Protein AF-A0A0G0IQF6-F1 (afdb_monomer_lite)

Secondary structure (DSSP, 8-state):
-------------------------TTT------S--TTSTTHHHHHHHHHHHHHH--SHHHHHHHHHHHHHHHHHHHHHHHHSSS--HHHHHHHHHHHHHHHHHHHHHHHH-HHHHHTHHHHHHHHHHHHHHHHHHHHHHHHHHHHHHHHHHHHHHHHHHTT-HHHHHHHHHHHHHHHHHHHHHHHHHHHHHHHHHHHHHHHHHHHHHHHHHHHHHHHHHHHHHHHHHHHHHHHHHHHHHHHHHHHHHHHHHHHHHHHHHHHHHHHHHHHHHHHHHHHHHHHHHHTSS--

Sequence (291 aa):
MGRRKSQFGFAPIVAVVLIGTLVLGSVGTVAAADSAKPGDILYPIDTGVENLRINLATNLESQVELRTQFATERIAEVQQMLQEKGVDPQRLNVALANLNNHKKAVAQAVTREAELKVRANELDDLFDLQEEELEAAFKAAKEKLKVQRAELKVQLTQATADGDTAKAASLRNQIVELEAQLDALEAQEEQAEQSLEAEEEKLEAQLKKEEKALEEQEEARNELEEAKERQEELREEQQEKEREAKEEQDEKLKEEAEQEAEQLEKETEKAEEETHRAEERLREAGNEDED

Foldseek 3Di:
DDDDDPPPDDDDDDDDDDDDDDPPDDPDDDPPADPDAQPDPCVVVVVVVLVVQLVPDPDLVSNLVSLLVLLLSLLSSLLVQLVDDFRDLVRNVVSLVSNLVSLLSSLVSCLVDPVSVSCPVVSVVSVVVSLVSNVVSLVVSLVVLVVVLVVLVVVLVVCVVVVVPVSNVVSVVVNVVSVVRNVSSVVSNVVSVVSNVVSVVVSVVVSVVSVVVVVVVVVVVVVVVVVVVVVVVVVVVVVVVVVVVVVVVVVVVVVVVVVVVVVVVVVVVVVVVVVVVVVVVVVVVVVVPPD

Radius of gyration: 46.62 Å; chains: 1; bounding box: 95×30×168 Å

Structure (mmCIF, N/CA/C/O backbone):
data_AF-A0A0G0IQF6-F1
#
_entry.id   AF-A0A0G0IQF6-F1
#
loop_
_atom_site.group_PDB
_atom_site.id
_atom_site.type_symbol
_atom_site.label_atom_id
_atom_site.label_alt_id
_atom_site.label_comp_id
_atom_site.label_asym_id
_atom_site.label_entity_id
_atom_site.label_seq_id
_atom_site.pdbx_PDB_ins_code
_atom_site.Cartn_x
_atom_site.Cartn_y
_atom_site.Cartn_z
_atom_site.occupancy
_atom_site.B_iso_or_equiv
_atom_site.auth_seq_id
_atom_site.auth_comp_id
_atom_site.auth_asym_id
_atom_site.auth_atom_id
_atom_site.pdbx_PDB_model_num
ATOM 1 N N . MET A 1 1 ? 9.002 0.603 23.040 1.00 33.75 1 MET A N 1
ATOM 2 C CA . MET A 1 1 ? 9.765 -0.341 22.197 1.00 33.75 1 MET A CA 1
ATOM 3 C C . MET A 1 1 ? 10.278 0.428 20.996 1.00 33.75 1 MET A C 1
ATOM 5 O O . MET A 1 1 ? 9.577 1.315 20.532 1.00 33.75 1 MET A O 1
ATOM 9 N N . GLY A 1 2 ? 11.536 0.217 20.611 1.00 35.91 2 GLY A N 1
ATOM 10 C CA . GLY A 1 2 ? 12.206 1.040 19.603 1.00 35.91 2 GLY A CA 1
ATOM 11 C C . GLY A 1 2 ? 11.714 0.728 18.192 1.00 35.91 2 GLY A C 1
ATOM 12 O O . GLY A 1 2 ? 11.827 -0.417 17.765 1.00 35.91 2 GLY A O 1
ATOM 13 N N . ARG A 1 3 ? 11.211 1.753 17.490 1.00 38.59 3 ARG A N 1
ATOM 14 C CA . ARG A 1 3 ? 10.950 1.723 16.044 1.00 38.59 3 ARG A CA 1
ATOM 15 C C . ARG A 1 3 ? 12.259 1.425 15.315 1.00 38.59 3 ARG A C 1
ATOM 17 O O . ARG A 1 3 ? 13.215 2.197 15.430 1.00 38.59 3 ARG A O 1
ATOM 24 N N . ARG A 1 4 ? 12.320 0.307 14.591 1.00 38.00 4 ARG A N 1
ATOM 25 C CA . ARG A 1 4 ? 13.349 0.104 13.569 1.00 38.00 4 ARG A CA 1
ATOM 26 C C . ARG A 1 4 ? 12.903 0.912 12.360 1.00 38.00 4 ARG A C 1
ATOM 28 O O . ARG A 1 4 ? 11.933 0.547 11.725 1.00 38.00 4 ARG A O 1
ATOM 35 N N . LYS A 1 5 ? 13.595 2.013 12.080 1.00 38.72 5 LYS A N 1
ATOM 36 C CA . LYS A 1 5 ? 13.513 2.659 10.770 1.00 38.72 5 LYS A CA 1
ATOM 37 C C . LYS A 1 5 ? 14.208 1.726 9.777 1.00 38.72 5 LYS A C 1
ATOM 39 O O . LYS A 1 5 ? 15.427 1.559 9.887 1.00 38.72 5 LYS A O 1
ATOM 44 N N . SER A 1 6 ? 13.468 1.082 8.883 1.00 37.50 6 SER A N 1
ATOM 45 C CA . SER A 1 6 ? 14.025 0.424 7.699 1.00 37.50 6 SER A CA 1
ATOM 46 C C . SER A 1 6 ? 14.534 1.526 6.772 1.00 37.50 6 SER A C 1
ATOM 48 O O . SER A 1 6 ? 13.805 2.141 6.011 1.00 37.50 6 SER A O 1
ATOM 50 N N . GLN A 1 7 ? 15.817 1.862 6.895 1.00 35.06 7 GLN A N 1
ATOM 51 C CA . GLN A 1 7 ? 16.448 2.797 5.971 1.00 35.06 7 GLN A CA 1
ATOM 52 C C . GLN A 1 7 ? 16.778 2.053 4.676 1.00 35.06 7 GLN A C 1
ATOM 54 O O . GLN A 1 7 ? 17.858 1.473 4.559 1.00 35.06 7 GLN A O 1
ATOM 59 N N . PHE A 1 8 ? 15.872 2.082 3.698 1.00 37.75 8 PHE A N 1
ATOM 60 C CA . PHE A 1 8 ? 16.268 1.902 2.303 1.00 37.75 8 PHE A CA 1
ATOM 61 C C . PHE A 1 8 ? 17.067 3.147 1.899 1.00 37.75 8 PHE A C 1
ATOM 63 O O . PHE A 1 8 ? 16.538 4.207 1.578 1.00 37.75 8 PHE A O 1
ATOM 70 N N . GLY A 1 9 ? 18.386 3.060 2.068 1.00 30.12 9 GLY A N 1
ATOM 71 C CA . GLY A 1 9 ? 19.296 4.177 1.864 1.00 30.12 9 GLY A CA 1
ATOM 72 C C . GLY A 1 9 ? 19.489 4.498 0.387 1.00 30.12 9 GLY A C 1
ATOM 73 O O . GLY A 1 9 ? 20.419 3.983 -0.222 1.00 30.12 9 GLY A O 1
ATOM 74 N N . PHE A 1 10 ? 18.689 5.418 -0.148 1.00 33.38 10 PHE A N 1
ATOM 75 C CA . PHE A 1 10 ? 19.029 6.179 -1.349 1.00 33.38 10 PHE A CA 1
ATOM 76 C C . PHE A 1 10 ? 19.104 7.669 -0.997 1.00 33.38 10 PHE A C 1
ATOM 78 O O . PHE A 1 10 ? 18.190 8.246 -0.412 1.00 33.38 10 PHE A O 1
ATOM 85 N N . ALA A 1 11 ? 20.263 8.276 -1.263 1.00 29.11 11 ALA A N 1
ATOM 86 C CA . ALA A 1 11 ? 20.566 9.654 -0.887 1.00 29.11 11 ALA A CA 1
ATOM 87 C C . ALA A 1 11 ? 19.665 10.660 -1.639 1.00 29.11 11 ALA A C 1
ATOM 89 O O . ALA A 1 11 ? 19.447 10.487 -2.838 1.00 29.11 11 ALA A O 1
ATOM 90 N N . PRO A 1 12 ? 19.180 11.738 -0.990 1.00 34.50 12 PRO A N 1
ATOM 91 C CA . PRO A 1 12 ? 18.244 12.660 -1.617 1.00 34.50 12 PRO A CA 1
ATOM 92 C C . PRO A 1 12 ? 18.982 13.717 -2.448 1.00 34.50 12 PRO A C 1
ATOM 94 O O . PRO A 1 12 ? 19.872 14.408 -1.946 1.00 34.50 12 PRO A O 1
ATOM 97 N N . ILE A 1 13 ? 18.560 13.911 -3.699 1.00 34.03 13 ILE A N 1
ATOM 98 C CA . ILE A 1 13 ? 18.761 15.176 -4.413 1.00 34.03 13 ILE A CA 1
ATOM 99 C C . ILE A 1 13 ? 17.414 15.894 -4.429 1.00 34.03 13 ILE A C 1
ATOM 101 O O . ILE A 1 13 ? 16.427 15.405 -4.967 1.00 34.03 13 ILE A O 1
ATOM 105 N N . VAL A 1 14 ? 17.389 17.053 -3.777 1.00 38.59 14 VAL A N 1
ATOM 106 C CA . VAL A 1 14 ? 16.220 17.916 -3.603 1.00 38.59 14 VAL A CA 1
ATOM 107 C C . VAL A 1 14 ? 15.772 18.501 -4.944 1.00 38.59 14 VAL A C 1
ATOM 109 O O . VAL A 1 14 ? 16.540 19.225 -5.578 1.00 38.59 14 VAL A O 1
ATOM 112 N N . ALA A 1 15 ? 14.501 18.305 -5.303 1.00 30.81 15 ALA A N 1
ATOM 113 C CA . ALA A 1 15 ? 13.750 19.228 -6.151 1.00 30.81 15 ALA A CA 1
ATOM 114 C C . ALA A 1 15 ? 12.255 19.198 -5.783 1.00 30.81 15 ALA A C 1
ATOM 116 O O . ALA A 1 15 ? 11.578 18.184 -5.886 1.00 30.81 15 ALA A O 1
ATOM 117 N N . VAL A 1 16 ? 11.783 20.349 -5.312 1.00 43.06 16 VAL A N 1
ATOM 118 C CA . VAL A 1 16 ? 10.437 20.660 -4.815 1.00 43.06 16 VAL A CA 1
ATOM 119 C C . VAL A 1 16 ? 9.399 20.634 -5.938 1.00 43.06 16 VAL A C 1
ATOM 121 O O . VAL A 1 16 ? 9.528 21.445 -6.853 1.00 43.06 16 VAL A O 1
ATOM 124 N N . VAL A 1 17 ? 8.317 19.849 -5.801 1.00 35.12 17 VAL A N 1
ATOM 125 C CA . VAL A 1 17 ? 7.009 20.120 -6.439 1.00 35.12 17 VAL A CA 1
ATOM 126 C C . VAL A 1 17 ? 5.847 19.653 -5.538 1.00 35.12 17 VAL A C 1
ATOM 128 O O . VAL A 1 17 ? 5.588 18.470 -5.393 1.00 35.12 17 VAL A O 1
ATOM 131 N N . LEU A 1 18 ? 5.166 20.645 -4.947 1.00 33.34 18 LEU A N 1
ATOM 132 C CA . LEU A 1 18 ? 3.765 20.701 -4.485 1.00 33.34 18 LEU A CA 1
ATOM 133 C C . LEU A 1 18 ? 3.154 19.494 -3.741 1.00 33.34 18 LEU A C 1
ATOM 135 O O . LEU A 1 18 ? 2.439 18.673 -4.303 1.00 33.34 18 LEU A O 1
ATOM 139 N N . ILE A 1 19 ? 3.277 19.559 -2.413 1.00 42.75 19 ILE A N 1
ATOM 140 C CA . ILE A 1 19 ? 2.400 18.911 -1.429 1.00 42.75 19 ILE A CA 1
ATOM 141 C C . ILE A 1 19 ? 0.958 19.399 -1.644 1.00 42.75 19 ILE A C 1
ATOM 143 O O . ILE A 1 19 ? 0.590 20.514 -1.256 1.00 42.75 19 ILE A O 1
ATOM 147 N N . GLY A 1 20 ? 0.139 18.555 -2.264 1.00 37.34 20 GLY A N 1
ATOM 148 C CA . GLY A 1 20 ? -1.313 18.675 -2.264 1.00 37.34 20 GLY A CA 1
ATOM 149 C C . GLY A 1 20 ? -1.868 18.262 -0.902 1.00 37.34 20 GLY A C 1
ATOM 150 O O . GLY A 1 20 ? -1.897 17.087 -0.566 1.00 37.34 20 GLY A O 1
ATOM 151 N N . THR A 1 21 ? -2.297 19.258 -0.125 1.00 36.38 21 THR A N 1
ATOM 152 C CA . THR A 1 21 ? -3.135 19.138 1.085 1.00 36.38 21 THR A CA 1
ATOM 153 C C . THR A 1 21 ? -2.615 18.231 2.199 1.00 36.38 21 THR A C 1
ATOM 155 O O . THR A 1 21 ? -3.143 17.171 2.509 1.00 36.38 21 THR A O 1
ATOM 158 N N . LEU A 1 22 ? -1.640 18.788 2.903 1.00 36.72 22 LEU A N 1
ATOM 159 C CA . LEU A 1 22 ? -1.358 18.552 4.307 1.00 36.72 22 LEU A CA 1
ATOM 160 C C . LEU A 1 22 ? -2.642 18.691 5.168 1.00 36.72 22 LEU A C 1
ATOM 162 O O . LEU A 1 22 ? -3.048 19.807 5.502 1.00 36.72 22 LEU A O 1
ATOM 166 N N . VAL A 1 23 ? -3.266 17.574 5.563 1.00 40.12 23 VAL A N 1
ATOM 167 C CA . VAL A 1 23 ? -4.230 17.537 6.680 1.00 40.12 23 VAL A CA 1
ATOM 168 C C . VAL A 1 23 ? -3.426 17.540 7.983 1.00 40.12 23 VAL A C 1
ATOM 170 O O . VAL A 1 23 ? -3.229 16.532 8.649 1.00 40.12 23 VAL A O 1
ATOM 173 N N . LEU A 1 24 ? -2.905 18.714 8.341 1.00 44.53 24 LEU A N 1
ATOM 174 C CA . LEU A 1 24 ? -2.479 18.993 9.710 1.00 44.53 24 LEU A CA 1
ATOM 175 C C . LEU A 1 24 ? -3.737 19.107 10.573 1.00 44.53 24 LEU A C 1
ATOM 177 O O . LEU A 1 24 ? -4.487 20.074 10.439 1.00 44.53 24 LEU A O 1
ATOM 181 N N . GLY A 1 25 ? -3.958 18.161 11.482 1.00 31.08 25 GLY A N 1
ATOM 182 C CA . GLY A 1 25 ? -5.141 18.222 12.331 1.00 31.08 25 GLY A CA 1
ATOM 183 C C . GLY A 1 25 ? -5.140 17.247 13.490 1.00 31.08 25 GLY A C 1
ATOM 184 O O . GLY A 1 25 ? -5.848 16.250 13.467 1.00 31.08 25 GLY A O 1
ATOM 185 N N . SER A 1 26 ? -4.414 17.597 14.548 1.00 34.22 26 SER A N 1
ATOM 186 C CA . SER A 1 26 ? -4.642 17.135 15.919 1.00 34.22 26 SER A CA 1
ATOM 187 C C . SER A 1 26 ? -6.113 16.775 16.201 1.00 34.22 26 SER A C 1
ATOM 189 O O . SER A 1 26 ? -6.937 17.673 16.354 1.00 34.22 26 SER A O 1
ATOM 191 N N . VAL A 1 27 ? -6.431 15.480 16.295 1.00 41.31 27 VAL A N 1
ATOM 192 C CA . VAL A 1 27 ? -7.631 14.893 16.939 1.00 41.31 27 VAL A CA 1
ATOM 193 C C . VAL A 1 27 ? -9.013 15.396 16.441 1.00 41.31 27 VAL A C 1
ATOM 195 O O . VAL A 1 27 ? -10.031 14.973 16.979 1.00 41.31 27 VAL A O 1
ATOM 198 N N . GLY A 1 28 ? -9.126 16.262 15.425 1.00 37.12 28 GLY A N 1
ATOM 199 C CA . GLY A 1 28 ? -10.376 17.024 15.253 1.00 37.12 28 GLY A CA 1
ATOM 200 C C . GLY A 1 28 ? -10.754 17.560 13.878 1.00 37.12 28 GLY A C 1
ATOM 201 O O . GLY A 1 28 ? -11.747 18.278 13.800 1.00 37.12 28 GLY A O 1
ATOM 202 N N . THR A 1 29 ? -10.049 17.235 12.797 1.00 33.56 29 THR A N 1
ATOM 203 C CA . THR A 1 29 ? -10.491 17.630 11.446 1.00 33.56 29 THR A CA 1
ATOM 204 C C . THR A 1 29 ? -10.495 16.432 10.515 1.00 33.56 29 THR A C 1
ATOM 206 O O . THR A 1 29 ? -9.668 16.325 9.617 1.00 33.56 29 THR A O 1
ATOM 209 N N . VAL A 1 30 ? -11.454 15.532 10.736 1.00 42.03 30 VAL A N 1
ATOM 210 C CA . VAL A 1 30 ? -11.899 14.602 9.695 1.00 42.03 30 VAL A CA 1
ATOM 211 C C . VAL A 1 30 ? -12.478 15.485 8.591 1.00 42.03 30 VAL A C 1
ATOM 213 O O . VAL A 1 30 ? -13.528 16.107 8.778 1.00 42.03 30 VAL A O 1
ATOM 216 N N . ALA A 1 31 ? -11.764 15.622 7.473 1.00 42.62 31 ALA A N 1
ATOM 217 C CA . ALA A 1 31 ? -12.395 16.058 6.236 1.00 42.62 31 ALA A CA 1
ATOM 218 C C . ALA A 1 31 ? -13.616 15.154 6.049 1.00 42.62 31 ALA A C 1
ATOM 220 O O . ALA A 1 31 ? -13.483 13.940 6.183 1.00 42.62 31 ALA A O 1
ATOM 221 N N . ALA A 1 32 ? -14.805 15.725 5.861 1.00 40.59 32 ALA A N 1
ATOM 222 C CA . ALA A 1 32 ? -16.001 14.935 5.610 1.00 40.59 32 ALA A CA 1
ATOM 223 C C . ALA A 1 32 ? -15.768 14.136 4.318 1.00 40.59 32 ALA A C 1
ATOM 225 O O . ALA A 1 32 ? -15.933 14.679 3.228 1.00 40.59 32 ALA A O 1
ATOM 226 N N . ALA A 1 33 ? -15.283 12.901 4.466 1.00 46.94 33 ALA A N 1
ATOM 227 C CA . ALA A 1 33 ? -15.118 11.941 3.389 1.00 46.94 33 ALA A CA 1
ATOM 228 C C . ALA A 1 33 ? -16.490 11.667 2.771 1.00 46.94 33 ALA A C 1
ATOM 230 O O . ALA A 1 33 ? -17.521 11.915 3.420 1.00 46.94 33 ALA A O 1
ATOM 231 N N . ASP A 1 34 ? -16.510 11.214 1.521 1.00 56.94 34 ASP A N 1
ATOM 232 C CA . ASP A 1 34 ? -17.760 10.868 0.868 1.00 56.94 34 ASP A CA 1
ATOM 233 C C . ASP A 1 34 ? -18.527 9.875 1.760 1.00 56.94 34 ASP A C 1
ATOM 235 O O . ASP A 1 34 ? -17.970 9.045 2.477 1.00 56.94 34 ASP A O 1
ATOM 239 N N . SER A 1 35 ? -19.833 10.080 1.875 1.00 63.84 35 SER A N 1
ATOM 240 C CA . SER A 1 35 ? -20.585 9.586 3.043 1.00 63.84 35 SER A CA 1
ATOM 241 C C . SER A 1 35 ? -20.917 8.089 2.999 1.00 63.84 35 SER A C 1
ATOM 243 O O . SER A 1 35 ? -21.488 7.561 3.960 1.00 63.84 35 SER A O 1
ATOM 245 N N . ALA A 1 36 ? -20.605 7.417 1.889 1.00 84.25 36 ALA A N 1
ATOM 246 C CA . ALA A 1 36 ? -20.917 6.015 1.677 1.00 84.25 36 ALA A CA 1
ATOM 247 C C . ALA A 1 36 ? -19.751 5.132 2.130 1.00 84.25 36 ALA A C 1
ATOM 249 O O . ALA A 1 36 ? -18.658 5.204 1.600 1.00 84.25 36 ALA A O 1
ATOM 250 N N . LYS A 1 37 ? -20.024 4.238 3.074 1.00 91.75 37 LYS A N 1
ATOM 251 C CA . LYS A 1 37 ? -19.080 3.241 3.611 1.00 91.75 37 LYS A CA 1
ATOM 252 C C . LYS A 1 37 ? -19.587 1.831 3.314 1.00 91.75 37 LYS A C 1
ATOM 254 O O . LYS A 1 37 ? -20.773 1.680 2.993 1.00 91.75 37 LYS A O 1
ATOM 259 N N . PRO A 1 38 ? -18.760 0.777 3.444 1.00 92.81 38 PRO A N 1
ATOM 260 C CA . PRO A 1 38 ? -19.196 -0.592 3.204 1.00 92.81 38 PRO A CA 1
ATOM 261 C C . PRO A 1 38 ? -20.532 -0.897 3.875 1.00 92.81 38 PRO A C 1
ATOM 263 O O . PRO A 1 38 ? -20.737 -0.555 5.035 1.00 92.81 38 PRO A O 1
ATOM 266 N N . GLY A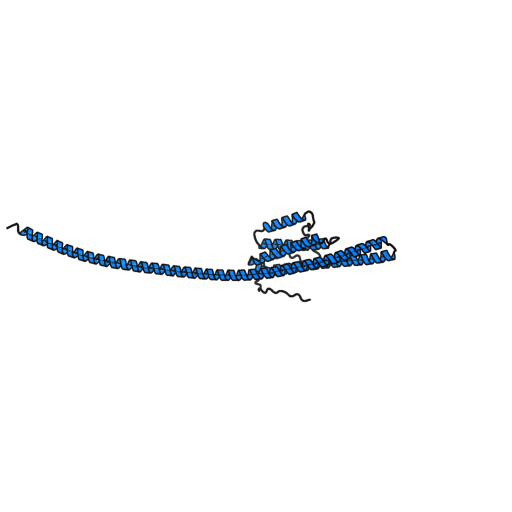 1 39 ? -21.455 -1.518 3.142 1.00 89.19 39 GLY A N 1
ATOM 267 C CA . GLY A 1 39 ? -22.816 -1.806 3.610 1.00 89.19 39 GLY A CA 1
ATOM 268 C C . GLY A 1 39 ? -23.849 -0.701 3.352 1.00 89.19 39 GLY A C 1
ATOM 269 O O . GLY A 1 39 ? -25.045 -0.992 3.385 1.00 89.19 39 GLY A O 1
ATOM 270 N N . ASP A 1 40 ? -23.433 0.524 3.023 1.00 90.81 40 ASP A N 1
ATOM 271 C CA . ASP A 1 40 ? -24.360 1.579 2.611 1.00 90.81 40 ASP A CA 1
ATOM 272 C C . ASP A 1 40 ? -24.853 1.349 1.170 1.00 90.81 40 ASP A C 1
ATOM 274 O O . ASP A 1 40 ? -24.130 0.849 0.307 1.00 90.81 40 ASP A O 1
ATOM 278 N N . ILE A 1 41 ? -26.094 1.761 0.879 1.00 87.81 41 ILE A N 1
ATOM 279 C CA . ILE A 1 41 ? -26.754 1.540 -0.427 1.00 87.81 41 ILE A CA 1
ATOM 280 C C . ILE A 1 41 ? -25.946 2.136 -1.590 1.00 87.81 41 ILE A C 1
ATOM 282 O O . ILE A 1 41 ? -25.940 1.578 -2.687 1.00 87.81 41 ILE A O 1
ATOM 286 N N . LEU A 1 42 ? -25.281 3.270 -1.360 1.00 89.69 42 LEU A N 1
ATOM 287 C CA . LEU A 1 42 ? -24.521 3.988 -2.384 1.00 89.69 42 LEU A CA 1
ATOM 288 C C . LEU A 1 42 ? -23.054 3.548 -2.477 1.00 89.69 42 LEU A C 1
ATOM 290 O O . LEU A 1 42 ? -22.376 3.959 -3.410 1.00 89.69 42 LEU A O 1
ATOM 294 N N . TYR A 1 43 ? -22.570 2.677 -1.589 1.00 90.00 43 TYR A N 1
ATOM 295 C CA . TYR A 1 43 ? -21.163 2.263 -1.576 1.00 90.00 43 TYR A CA 1
ATOM 296 C C . TYR A 1 43 ? -20.691 1.565 -2.866 1.00 90.00 43 TYR A C 1
ATOM 298 O O . TYR A 1 43 ? -19.605 1.865 -3.364 1.00 90.00 43 TYR A O 1
ATOM 306 N N . PRO A 1 44 ? -21.490 0.680 -3.499 1.00 89.81 44 PRO A N 1
ATOM 307 C CA . PRO A 1 44 ? -21.102 0.108 -4.789 1.00 89.81 44 PRO A CA 1
ATOM 308 C C . PRO A 1 44 ? -21.024 1.152 -5.913 1.00 89.81 44 PRO A C 1
ATOM 310 O O . PRO A 1 44 ? -20.317 0.950 -6.897 1.00 89.81 44 PRO A O 1
ATOM 313 N N . ILE A 1 45 ? -21.782 2.248 -5.795 1.00 89.38 45 ILE A N 1
ATOM 314 C CA . ILE A 1 45 ? -21.752 3.344 -6.768 1.00 89.38 45 ILE A CA 1
ATOM 315 C C . ILE A 1 45 ? -20.487 4.167 -6.556 1.00 89.38 45 ILE A C 1
ATOM 317 O O . ILE A 1 45 ? -19.796 4.447 -7.530 1.00 89.38 45 ILE A O 1
ATOM 321 N N . ASP A 1 46 ? -20.183 4.497 -5.304 1.00 88.00 46 ASP A N 1
ATOM 322 C CA . ASP A 1 46 ? -18.985 5.230 -4.909 1.00 88.00 46 ASP A CA 1
ATOM 323 C C . ASP A 1 46 ? -17.709 4.536 -5.412 1.00 88.00 46 ASP A C 1
ATOM 325 O O . ASP A 1 46 ? -17.052 5.024 -6.332 1.00 88.00 46 ASP A O 1
ATOM 329 N N . THR A 1 47 ? -17.476 3.294 -4.980 1.00 91.75 47 THR A N 1
ATOM 330 C CA . THR A 1 47 ? -16.354 2.467 -5.464 1.00 91.75 47 THR A CA 1
ATOM 331 C C . THR A 1 47 ? -16.353 2.273 -6.988 1.00 91.75 47 THR A C 1
ATOM 333 O O . THR A 1 47 ? -15.299 2.152 -7.618 1.00 91.75 47 THR A O 1
ATOM 336 N N . GLY A 1 48 ? -17.521 2.272 -7.638 1.00 89.94 48 GLY A N 1
ATOM 337 C CA . GLY A 1 48 ? -17.629 2.265 -9.099 1.00 89.94 48 GLY A CA 1
ATOM 338 C C . GLY A 1 48 ? -17.094 3.550 -9.747 1.00 89.94 48 GLY A C 1
ATOM 339 O O . GLY A 1 48 ? -16.385 3.486 -10.756 1.00 89.94 48 GLY A O 1
ATOM 340 N N . VAL A 1 49 ? -17.395 4.712 -9.163 1.00 88.75 49 VAL A N 1
ATOM 341 C CA . VAL A 1 49 ? -16.892 6.023 -9.599 1.00 88.75 49 VAL A CA 1
ATOM 342 C C . VAL A 1 49 ? -15.392 6.149 -9.339 1.00 88.75 49 VAL A C 1
ATOM 344 O O . VAL A 1 49 ? -14.674 6.621 -10.221 1.00 88.75 49 VAL A O 1
ATOM 347 N N . GLU A 1 50 ? -14.899 5.690 -8.191 1.00 91.56 50 GLU A N 1
ATOM 348 C CA . GLU A 1 50 ? -13.464 5.635 -7.880 1.00 91.56 50 GLU A CA 1
ATOM 349 C C . GLU A 1 50 ? -12.692 4.845 -8.945 1.00 91.56 50 GLU A C 1
ATOM 351 O O . GLU A 1 50 ? -11.737 5.345 -9.545 1.00 91.56 50 GLU A O 1
ATOM 356 N N . ASN A 1 51 ? -13.159 3.631 -9.254 1.00 92.88 51 ASN A N 1
ATOM 357 C CA . ASN A 1 51 ? -12.561 2.785 -10.284 1.00 92.88 51 ASN A CA 1
ATOM 358 C C . ASN A 1 51 ? -12.594 3.453 -11.661 1.00 92.88 51 ASN A C 1
ATOM 360 O O . ASN A 1 51 ? -11.632 3.349 -12.424 1.00 92.88 51 ASN A O 1
ATOM 364 N N . LEU A 1 52 ? -13.677 4.156 -12.000 1.00 90.31 52 LEU A N 1
ATOM 365 C CA . LEU A 1 52 ? -13.748 4.914 -13.245 1.00 90.31 52 LEU A CA 1
ATOM 366 C C . LEU A 1 52 ? -12.692 6.029 -13.275 1.00 90.31 52 LEU A C 1
ATOM 368 O O . LEU A 1 52 ? -12.010 6.171 -14.286 1.00 90.31 52 LEU A O 1
ATOM 372 N N . ARG A 1 53 ? -12.510 6.781 -12.181 1.00 92.06 53 ARG A N 1
ATOM 373 C CA . ARG A 1 53 ? -11.481 7.833 -12.087 1.00 92.06 53 ARG A CA 1
ATOM 374 C C .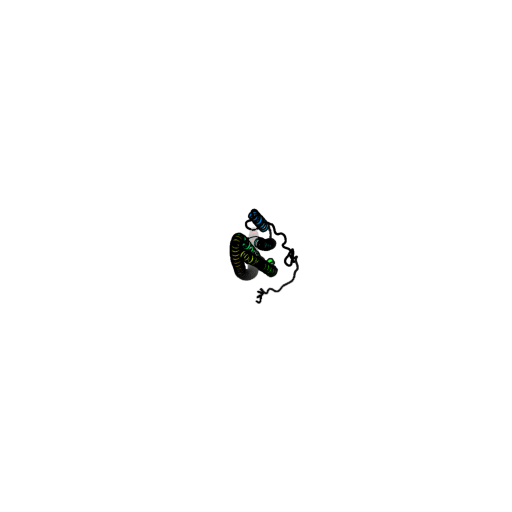 ARG A 1 53 ? -10.076 7.268 -12.271 1.00 92.06 53 ARG A C 1
ATOM 376 O O . ARG A 1 53 ? -9.313 7.829 -13.050 1.00 92.06 53 ARG A O 1
ATOM 383 N N . ILE A 1 54 ? -9.764 6.140 -11.630 1.00 93.00 54 ILE A N 1
ATOM 384 C CA . ILE A 1 54 ? -8.468 5.458 -11.792 1.00 93.00 54 ILE A CA 1
ATOM 385 C C . ILE A 1 54 ? -8.254 5.056 -13.254 1.00 93.00 54 ILE A C 1
ATOM 387 O O . ILE A 1 54 ? -7.190 5.307 -13.808 1.00 93.00 54 ILE A O 1
ATOM 391 N N . ASN A 1 55 ? -9.266 4.473 -13.900 1.00 91.94 55 ASN A N 1
ATOM 392 C CA . ASN A 1 55 ? -9.158 4.031 -15.293 1.00 91.94 55 ASN A CA 1
ATOM 393 C C . ASN A 1 55 ? -9.095 5.190 -16.304 1.00 91.94 55 ASN A C 1
ATOM 395 O O . ASN A 1 55 ? -8.602 5.004 -17.413 1.00 91.94 55 ASN A O 1
ATOM 399 N N . LEU A 1 56 ? -9.613 6.370 -15.949 1.00 92.88 56 LEU A N 1
ATOM 400 C CA . LEU A 1 56 ? -9.534 7.581 -16.773 1.00 92.88 56 LEU A CA 1
ATOM 401 C C . LEU A 1 56 ? -8.236 8.372 -16.558 1.00 92.88 56 LEU A C 1
ATOM 403 O O . LEU A 1 56 ? -7.933 9.257 -17.361 1.00 92.88 56 LEU A O 1
ATOM 407 N N . ALA A 1 57 ? -7.471 8.078 -15.504 1.00 92.44 57 ALA A N 1
ATOM 408 C CA . ALA A 1 57 ? -6.171 8.690 -15.276 1.00 92.44 57 ALA A CA 1
ATOM 409 C C . ALA A 1 57 ? -5.171 8.224 -16.346 1.00 92.44 57 ALA A C 1
ATOM 411 O O . ALA A 1 57 ? -4.937 7.032 -16.543 1.00 92.44 57 ALA A O 1
ATOM 412 N N . THR A 1 58 ? -4.585 9.183 -17.062 1.00 88.06 58 THR A N 1
ATOM 413 C CA . THR A 1 58 ? -3.790 8.922 -18.273 1.00 88.06 58 THR A CA 1
ATOM 414 C C . THR A 1 58 ? -2.339 8.546 -17.998 1.00 88.06 58 THR A C 1
ATOM 416 O O . THR A 1 58 ? -1.674 8.018 -18.886 1.00 88.06 58 THR A O 1
ATOM 419 N N . ASN A 1 59 ? -1.846 8.815 -16.792 1.00 88.31 59 ASN A N 1
ATOM 420 C CA . ASN A 1 59 ? -0.489 8.503 -16.360 1.00 88.31 59 ASN A CA 1
ATOM 421 C C . ASN A 1 59 ? -0.516 7.795 -14.997 1.00 88.31 59 ASN A C 1
ATOM 423 O O . ASN A 1 59 ? -1.534 7.785 -14.296 1.00 88.31 59 ASN A O 1
ATOM 427 N N . LEU A 1 60 ? 0.596 7.148 -14.662 1.00 88.25 60 LEU A N 1
ATOM 428 C CA . LEU A 1 60 ? 0.699 6.292 -13.489 1.00 88.25 60 LEU A CA 1
ATOM 429 C C . LEU A 1 60 ? 0.849 7.107 -12.191 1.00 88.25 60 LEU A C 1
ATOM 431 O O . LEU A 1 60 ? 0.291 6.707 -11.173 1.00 88.25 60 LEU A O 1
ATOM 435 N N . GLU A 1 61 ? 1.459 8.293 -12.243 1.00 87.38 61 GLU A N 1
ATOM 436 C CA . GLU A 1 61 ? 1.502 9.252 -11.129 1.00 87.38 61 GLU A CA 1
ATOM 437 C C . GLU A 1 61 ? 0.096 9.650 -10.648 1.00 87.38 61 GLU A C 1
ATOM 439 O O . GLU A 1 61 ? -0.214 9.532 -9.465 1.00 87.38 61 GLU A O 1
ATOM 444 N N . SER A 1 62 ? -0.802 10.026 -11.560 1.00 88.12 62 SER A N 1
ATOM 445 C CA . SER A 1 62 ? -2.194 10.355 -11.235 1.00 88.12 62 SER A CA 1
ATOM 446 C C . SER A 1 62 ? -2.967 9.146 -10.696 1.00 88.12 62 SER A C 1
ATOM 448 O O . SER A 1 62 ? -3.850 9.299 -9.854 1.00 88.12 62 SER A O 1
ATOM 450 N N . GLN A 1 63 ? -2.650 7.929 -11.154 1.00 91.25 63 GLN A N 1
ATOM 451 C CA . GLN A 1 63 ? -3.236 6.713 -10.580 1.00 91.25 63 GLN A CA 1
ATOM 452 C C . GLN A 1 63 ? -2.752 6.472 -9.151 1.00 91.25 63 GLN A C 1
ATOM 454 O O . GLN A 1 63 ? -3.558 6.083 -8.306 1.00 91.25 63 GLN A O 1
ATOM 459 N N . VAL A 1 64 ? -1.463 6.693 -8.880 1.00 90.88 64 VAL A N 1
ATOM 460 C CA . VAL A 1 64 ? -0.900 6.617 -7.528 1.00 90.88 64 VAL A CA 1
ATOM 461 C C . VAL A 1 64 ? -1.579 7.632 -6.624 1.00 90.88 64 VAL A C 1
ATOM 463 O O . VAL A 1 64 ? -2.091 7.246 -5.580 1.00 90.88 64 VAL A O 1
ATOM 466 N N . GLU A 1 65 ? -1.683 8.886 -7.059 1.00 89.44 65 GLU A N 1
ATOM 467 C CA . GLU A 1 65 ? -2.332 9.948 -6.290 1.00 89.44 65 GLU A CA 1
ATOM 468 C C . GLU A 1 65 ? -3.779 9.584 -5.920 1.00 89.44 65 GLU A C 1
ATOM 470 O O . GLU A 1 65 ? -4.149 9.625 -4.747 1.00 89.44 65 GLU A O 1
ATOM 475 N N . LEU A 1 66 ? -4.586 9.145 -6.894 1.00 91.25 66 LEU A N 1
ATOM 476 C CA . LEU A 1 66 ? -5.967 8.717 -6.648 1.00 91.25 66 LEU A CA 1
ATOM 477 C C . LEU A 1 66 ? -6.046 7.531 -5.685 1.00 91.25 66 LEU A C 1
ATOM 479 O O . LEU A 1 66 ? -6.885 7.509 -4.790 1.00 91.25 66 LEU A O 1
ATOM 483 N N . ARG A 1 67 ? -5.181 6.525 -5.850 1.00 93.88 67 ARG A N 1
ATOM 484 C CA . ARG A 1 67 ? -5.184 5.345 -4.974 1.00 93.88 67 ARG A CA 1
ATOM 485 C C . ARG A 1 67 ? -4.794 5.700 -3.549 1.00 93.88 67 ARG A C 1
ATOM 487 O O . ARG A 1 67 ? -5.403 5.179 -2.624 1.00 93.88 67 ARG A O 1
ATOM 494 N N . THR A 1 68 ? -3.836 6.596 -3.383 1.00 90.81 68 THR A N 1
ATOM 495 C CA . THR A 1 68 ? -3.446 7.135 -2.086 1.00 90.81 68 THR A CA 1
ATOM 496 C C . THR A 1 68 ? -4.589 7.919 -1.436 1.00 90.81 68 THR A C 1
ATOM 498 O O . THR A 1 68 ? -4.859 7.728 -0.253 1.00 90.81 68 THR A O 1
ATOM 501 N N . GLN A 1 69 ? -5.317 8.741 -2.202 1.00 90.06 69 GLN A N 1
ATOM 502 C CA . GLN A 1 69 ? -6.507 9.445 -1.707 1.00 90.06 69 GLN A CA 1
ATOM 503 C C . GLN A 1 69 ? -7.591 8.468 -1.234 1.00 90.06 69 GLN A C 1
ATOM 505 O O . GLN A 1 69 ? -8.106 8.613 -0.127 1.00 90.06 69 GLN A O 1
ATOM 510 N N . PHE A 1 70 ? -7.895 7.436 -2.025 1.00 92.94 70 PHE A N 1
ATOM 511 C CA . PHE A 1 70 ? -8.889 6.432 -1.643 1.00 92.94 70 PHE A CA 1
ATOM 512 C C . PHE A 1 70 ? -8.429 5.564 -0.466 1.00 92.94 70 PHE A C 1
ATOM 514 O O . PHE A 1 70 ? -9.248 5.185 0.362 1.00 92.94 70 PHE A O 1
ATOM 521 N N . ALA A 1 71 ? -7.129 5.292 -0.318 1.00 91.44 71 ALA A N 1
ATOM 522 C CA . ALA A 1 71 ? -6.598 4.654 0.888 1.00 91.44 71 ALA A CA 1
ATOM 523 C C . ALA A 1 71 ? -6.906 5.487 2.148 1.00 91.44 71 ALA A C 1
ATOM 525 O O . ALA A 1 71 ? -7.428 4.952 3.128 1.00 91.44 71 ALA A O 1
ATOM 526 N N . THR A 1 72 ? -6.688 6.805 2.092 1.00 90.19 72 THR A N 1
ATOM 527 C CA . THR A 1 72 ? -7.058 7.725 3.179 1.00 90.19 72 THR A CA 1
ATOM 528 C C . THR A 1 72 ? -8.565 7.704 3.454 1.00 90.19 72 THR A C 1
ATOM 530 O O . THR A 1 72 ? -8.993 7.686 4.607 1.00 90.19 72 THR A O 1
ATOM 533 N N . GLU A 1 73 ? -9.391 7.646 2.409 1.00 90.62 73 GLU A N 1
ATOM 534 C CA . GLU A 1 73 ? -10.845 7.532 2.547 1.00 90.62 73 GLU A CA 1
ATOM 535 C C . GLU A 1 73 ? -11.269 6.234 3.244 1.00 90.62 73 GLU A C 1
ATOM 537 O O . GLU A 1 73 ? -12.086 6.270 4.165 1.00 90.62 73 GLU A O 1
ATOM 542 N N . ARG A 1 74 ? -10.648 5.096 2.911 1.00 93.88 74 ARG A N 1
ATOM 543 C CA . ARG A 1 74 ? -10.916 3.823 3.598 1.00 93.88 74 ARG A CA 1
ATOM 544 C C . ARG A 1 74 ? -10.585 3.889 5.094 1.00 93.88 74 ARG A C 1
ATOM 546 O O . ARG A 1 74 ? -11.319 3.316 5.896 1.00 93.88 74 ARG A O 1
ATOM 553 N N . ILE A 1 75 ? -9.549 4.623 5.505 1.00 91.56 75 ILE A N 1
ATOM 554 C CA . ILE A 1 75 ? -9.245 4.845 6.934 1.00 91.56 75 ILE A CA 1
ATOM 555 C C . ILE A 1 75 ? -10.317 5.712 7.597 1.00 91.56 75 ILE A C 1
ATOM 557 O O . ILE A 1 75 ? -10.773 5.396 8.700 1.00 91.56 75 ILE A O 1
ATOM 561 N N . ALA A 1 76 ? -10.779 6.764 6.919 1.00 90.75 76 ALA A N 1
ATOM 562 C CA . ALA A 1 76 ? -11.873 7.594 7.415 1.00 90.75 76 ALA A CA 1
ATOM 563 C C . ALA A 1 76 ? -13.178 6.788 7.570 1.00 90.75 76 ALA A C 1
ATOM 565 O O . ALA A 1 76 ? -13.890 6.946 8.564 1.00 90.75 76 ALA A O 1
ATOM 566 N N . GLU A 1 77 ? -13.480 5.876 6.646 1.00 90.81 77 GLU A N 1
ATOM 567 C CA . GLU A 1 77 ? -14.613 4.953 6.767 1.00 90.81 77 GLU A CA 1
ATOM 568 C C . GLU A 1 77 ? -14.468 4.011 7.958 1.00 90.81 77 GLU A C 1
ATOM 570 O O . GLU A 1 77 ? -15.428 3.832 8.710 1.00 90.81 77 GLU A O 1
ATOM 575 N N . VAL A 1 78 ? -13.279 3.430 8.162 1.00 92.06 78 VAL A N 1
ATOM 576 C CA . VAL A 1 78 ? -12.979 2.604 9.342 1.00 92.06 78 VAL A CA 1
ATOM 577 C C . VAL A 1 78 ? -13.240 3.404 10.614 1.00 92.06 78 VAL A C 1
ATOM 579 O O . VAL A 1 78 ? -13.995 2.956 11.476 1.00 92.06 78 VAL A O 1
ATOM 582 N N . GLN A 1 79 ? -12.702 4.620 10.715 1.00 90.88 79 GLN A N 1
ATOM 583 C CA . GLN A 1 79 ? -12.924 5.501 11.861 1.00 90.88 79 GLN A CA 1
ATOM 584 C C . GLN A 1 79 ? -14.412 5.770 12.105 1.00 90.88 79 GLN A C 1
ATOM 586 O O . GLN A 1 79 ? -14.864 5.714 13.250 1.00 90.88 79 GLN A O 1
ATOM 591 N N . GLN A 1 80 ? -15.186 6.040 11.051 1.00 89.38 80 GLN A N 1
ATOM 592 C CA . GLN A 1 80 ? -16.627 6.257 11.164 1.00 89.38 80 GLN A CA 1
ATOM 593 C C . GLN A 1 80 ? -17.352 4.994 11.637 1.00 89.38 80 GLN A C 1
ATOM 595 O O . GLN A 1 80 ? -18.128 5.070 12.588 1.00 89.38 80 GLN A O 1
ATOM 600 N N . MET A 1 81 ? -17.068 3.833 11.039 1.00 89.81 81 MET A N 1
ATOM 601 C CA . MET A 1 81 ? -17.667 2.548 11.421 1.00 89.81 81 MET A CA 1
ATOM 602 C C . MET A 1 81 ? -17.368 2.189 12.878 1.00 89.81 81 MET A C 1
ATOM 604 O O . MET A 1 81 ? -18.258 1.764 13.610 1.00 89.81 81 MET A O 1
ATOM 608 N N . LEU A 1 82 ? -16.144 2.444 13.340 1.00 88.75 82 LEU A N 1
ATOM 609 C CA . LEU A 1 82 ? -15.742 2.230 14.730 1.00 88.75 82 LEU A CA 1
ATOM 610 C C . LEU A 1 82 ? -16.416 3.196 15.722 1.00 88.75 82 LEU A C 1
ATOM 612 O O . LEU A 1 82 ? -16.450 2.948 16.931 1.00 88.75 82 LEU A O 1
ATOM 616 N N . GLN A 1 83 ? -16.975 4.306 15.236 1.00 84.62 83 GLN A N 1
ATOM 617 C CA . GLN A 1 83 ? -17.758 5.236 16.046 1.00 84.62 83 GLN A CA 1
ATOM 618 C C . GLN A 1 83 ? -19.251 4.875 16.112 1.00 84.62 83 GLN A C 1
ATOM 620 O O . GLN A 1 83 ? -19.930 5.374 17.024 1.00 84.62 83 GLN A O 1
ATOM 625 N N . GLU A 1 84 ? -19.752 4.017 15.216 1.00 83.88 84 GLU A N 1
ATOM 626 C CA . GLU A 1 84 ? -21.148 3.567 15.187 1.00 83.88 84 GLU A CA 1
ATOM 627 C C . GLU A 1 84 ? -21.516 2.719 16.419 1.00 83.88 84 GLU A C 1
ATOM 629 O O . GLU A 1 84 ? -20.678 2.301 17.223 1.00 83.88 84 GLU A O 1
ATOM 634 N N . LYS A 1 85 ? -22.823 2.513 16.632 1.00 72.56 85 LYS A N 1
ATOM 635 C CA . LYS A 1 85 ? -23.303 1.618 17.691 1.00 72.56 85 LYS A CA 1
ATOM 636 C C . LYS A 1 85 ? -23.180 0.176 17.216 1.00 72.56 85 LYS A C 1
ATOM 638 O O . LYS A 1 85 ? -24.020 -0.279 16.446 1.00 72.56 85 LYS A O 1
ATOM 643 N N . GLY A 1 86 ? -22.196 -0.526 17.764 1.00 69.19 86 GLY A N 1
ATOM 644 C CA . GLY A 1 86 ? -21.857 -1.883 17.358 1.00 69.19 86 GLY A CA 1
ATOM 645 C C . GLY A 1 86 ? -20.901 -1.860 16.171 1.00 69.19 86 GLY A C 1
ATOM 646 O O . GLY A 1 86 ? -21.099 -1.113 15.217 1.00 69.19 86 GLY A O 1
ATOM 647 N N . VAL A 1 87 ? -19.852 -2.670 16.263 1.00 77.88 87 VAL A N 1
ATOM 648 C CA . VAL A 1 87 ? -18.894 -2.871 15.176 1.00 77.88 87 VAL A CA 1
ATOM 649 C C . VAL A 1 87 ? -19.421 -4.018 14.326 1.00 77.88 87 VAL A C 1
ATOM 651 O O . VAL A 1 87 ? -19.646 -5.106 14.850 1.00 77.88 87 VAL A O 1
ATOM 654 N N . ASP A 1 88 ? -19.658 -3.768 13.039 1.00 85.88 88 ASP A N 1
ATOM 655 C CA . ASP A 1 88 ? -19.986 -4.810 12.063 1.00 85.88 88 ASP A CA 1
ATOM 656 C C . ASP A 1 88 ? -18.677 -5.361 11.480 1.00 85.88 88 ASP A C 1
ATOM 658 O O . ASP A 1 88 ? -17.998 -4.647 10.724 1.00 85.88 88 ASP A O 1
ATOM 662 N N . PRO A 1 89 ? -18.298 -6.610 11.808 1.00 84.56 89 PRO A N 1
ATOM 663 C CA . PRO A 1 89 ? -17.001 -7.117 11.407 1.00 84.56 89 PRO A CA 1
ATOM 664 C C . PRO A 1 89 ? -16.851 -7.255 9.890 1.00 84.56 89 PRO A C 1
ATOM 666 O O . PRO A 1 89 ? -15.777 -7.034 9.335 1.00 84.56 89 PRO A O 1
ATOM 669 N N . GLN A 1 90 ? -17.934 -7.596 9.193 1.00 88.31 90 GLN A N 1
ATOM 670 C CA . GLN A 1 90 ? -17.930 -7.789 7.751 1.00 88.31 90 GLN A CA 1
ATOM 671 C C . GLN A 1 90 ? -17.706 -6.465 7.025 1.00 88.31 90 GLN A C 1
ATOM 673 O O . GLN A 1 90 ? -16.884 -6.408 6.110 1.00 88.31 90 GLN A O 1
ATOM 678 N N . ARG A 1 91 ? -18.396 -5.399 7.445 1.00 91.44 91 ARG A N 1
ATOM 679 C CA . ARG A 1 91 ? -18.220 -4.057 6.864 1.00 91.44 91 ARG A CA 1
ATOM 680 C C . ARG A 1 91 ? -16.798 -3.544 7.085 1.00 91.44 91 ARG A C 1
ATOM 682 O O . ARG A 1 91 ? -16.177 -3.056 6.141 1.00 91.44 91 ARG A O 1
ATOM 689 N N . LEU A 1 92 ? -16.256 -3.736 8.289 1.00 91.12 92 LEU A N 1
ATOM 690 C CA . LEU A 1 92 ? -14.890 -3.326 8.613 1.00 91.12 92 LEU A CA 1
ATOM 691 C C . LEU A 1 92 ? -13.850 -4.073 7.764 1.00 91.12 92 LEU A C 1
ATOM 693 O O . LEU A 1 92 ? -12.961 -3.448 7.187 1.00 91.12 92 LEU A O 1
ATOM 697 N N . ASN A 1 93 ? -14.010 -5.388 7.600 1.00 90.75 93 ASN A N 1
ATOM 698 C CA . ASN A 1 93 ? -13.111 -6.199 6.778 1.00 90.75 93 ASN A CA 1
ATOM 699 C C . ASN A 1 93 ? -13.101 -5.765 5.304 1.00 90.75 93 ASN A C 1
ATOM 701 O O . ASN A 1 93 ? -12.063 -5.852 4.653 1.00 90.75 93 ASN A O 1
ATOM 705 N N . VAL A 1 94 ? -14.228 -5.282 4.770 1.00 93.19 94 VAL A N 1
ATOM 706 C CA . VAL A 1 94 ? -14.288 -4.753 3.398 1.00 93.19 94 VAL A CA 1
ATOM 707 C C . VAL A 1 94 ? -13.481 -3.459 3.266 1.00 93.19 94 VAL A C 1
ATOM 709 O O . VAL A 1 94 ? -12.701 -3.343 2.323 1.00 93.19 94 VAL A O 1
ATOM 712 N N . ALA A 1 95 ? -13.614 -2.512 4.203 1.00 92.88 95 ALA A N 1
ATOM 713 C CA . ALA A 1 95 ? -12.824 -1.276 4.161 1.00 92.88 95 ALA A CA 1
ATOM 714 C C . ALA A 1 95 ? -11.318 -1.560 4.272 1.00 92.88 95 ALA A C 1
ATOM 716 O O . ALA A 1 95 ? -10.541 -1.044 3.470 1.00 92.88 95 ALA A O 1
ATOM 717 N N . LEU A 1 96 ? -10.918 -2.439 5.198 1.00 91.94 96 LEU A N 1
ATOM 718 C CA . LEU A 1 96 ? -9.521 -2.855 5.374 1.00 91.94 96 LEU A CA 1
ATOM 719 C C . LEU A 1 96 ? -8.964 -3.564 4.131 1.00 91.94 96 LEU A C 1
ATOM 721 O O . LEU A 1 96 ? -7.845 -3.294 3.700 1.00 91.94 96 LEU A O 1
ATOM 725 N N . ALA A 1 97 ? -9.754 -4.436 3.499 1.00 92.06 97 ALA A N 1
ATOM 726 C CA . ALA A 1 97 ? -9.352 -5.085 2.254 1.00 92.06 97 ALA A CA 1
ATOM 727 C C . ALA A 1 97 ? -9.160 -4.070 1.117 1.00 92.06 97 ALA A C 1
ATOM 729 O O . ALA A 1 97 ? -8.207 -4.177 0.345 1.00 92.06 97 ALA A O 1
ATOM 730 N N . ASN A 1 98 ? -10.036 -3.069 1.019 1.00 93.00 98 ASN A N 1
ATOM 731 C CA . ASN A 1 98 ? -9.912 -2.014 0.018 1.00 93.00 98 ASN A CA 1
ATOM 732 C C . ASN A 1 98 ? -8.692 -1.121 0.272 1.00 93.00 98 ASN A C 1
ATOM 734 O O . ASN A 1 98 ? -7.965 -0.835 -0.678 1.00 93.00 98 ASN A O 1
ATOM 738 N N . LEU A 1 99 ? -8.404 -0.769 1.530 1.00 92.50 99 LEU A N 1
ATOM 739 C CA . LEU A 1 99 ? -7.164 -0.086 1.917 1.00 92.50 99 LEU A CA 1
ATOM 740 C C . LEU A 1 99 ? -5.932 -0.860 1.417 1.00 92.50 99 LEU A C 1
ATOM 742 O O . LEU A 1 99 ? -5.110 -0.309 0.682 1.00 92.50 99 LEU A O 1
ATOM 746 N N . ASN A 1 100 ? -5.863 -2.161 1.710 1.00 89.94 100 ASN A N 1
ATOM 747 C CA . ASN A 1 100 ? -4.764 -3.024 1.265 1.00 89.94 100 ASN A CA 1
ATOM 748 C C . ASN A 1 100 ? -4.638 -3.080 -0.262 1.00 89.94 100 ASN A C 1
ATOM 750 O O . ASN A 1 100 ? -3.532 -3.045 -0.803 1.00 89.94 100 ASN A O 1
ATOM 754 N N . ASN A 1 101 ? -5.762 -3.117 -0.980 1.00 91.88 101 ASN A N 1
ATOM 755 C CA . ASN A 1 101 ? -5.759 -3.097 -2.442 1.00 91.88 101 ASN A CA 1
ATOM 756 C C . ASN A 1 101 ? -5.173 -1.794 -3.007 1.00 91.88 101 ASN A C 1
ATOM 758 O O . ASN A 1 101 ? -4.467 -1.832 -4.020 1.00 91.88 101 ASN A O 1
ATOM 762 N N . HIS A 1 102 ? -5.441 -0.649 -2.373 1.00 92.12 102 HIS A N 1
ATOM 763 C CA . HIS A 1 102 ? -4.839 0.622 -2.767 1.00 92.12 102 HIS A CA 1
ATOM 764 C C . HIS A 1 102 ? -3.336 0.653 -2.471 1.00 92.12 102 HIS A C 1
ATOM 766 O O . HIS A 1 102 ? -2.581 0.933 -3.406 1.00 92.12 102 HIS A O 1
ATOM 772 N N . LYS A 1 103 ? -2.902 0.274 -1.254 1.00 89.25 103 LYS A N 1
ATOM 773 C CA . LYS A 1 103 ? -1.472 0.181 -0.880 1.00 89.25 103 LYS A CA 1
ATOM 774 C C . LYS A 1 103 ? -0.690 -0.673 -1.879 1.00 89.25 103 LYS A C 1
ATOM 776 O O . LYS A 1 103 ? 0.266 -0.210 -2.501 1.00 89.25 103 LYS A O 1
ATOM 781 N N . LYS A 1 104 ? -1.175 -1.893 -2.131 1.00 87.81 104 LYS A N 1
ATOM 782 C CA . LYS A 1 104 ? -0.584 -2.830 -3.095 1.00 87.81 104 LYS A CA 1
ATOM 783 C C . LYS A 1 104 ? -0.418 -2.206 -4.479 1.00 87.81 104 LYS A C 1
ATOM 785 O O . LYS A 1 104 ? 0.624 -2.351 -5.112 1.00 87.81 104 LYS A O 1
ATOM 790 N N . ALA A 1 105 ? -1.458 -1.547 -4.979 1.00 90.00 105 ALA A N 1
ATOM 791 C CA . ALA A 1 105 ? -1.451 -1.016 -6.332 1.00 90.00 105 ALA A CA 1
ATOM 792 C C . ALA A 1 105 ? -0.564 0.228 -6.486 1.00 90.00 105 ALA A C 1
ATOM 794 O O . ALA A 1 105 ? 0.076 0.370 -7.525 1.00 90.00 105 ALA A O 1
ATOM 795 N N . VAL A 1 106 ? -0.491 1.096 -5.471 1.00 88.50 106 VAL A N 1
ATOM 796 C CA . VAL A 1 106 ? 0.486 2.199 -5.434 1.00 88.50 106 VAL A CA 1
ATOM 797 C C . VAL A 1 106 ? 1.893 1.638 -5.493 1.00 88.50 106 VAL A C 1
ATOM 799 O O . VAL A 1 106 ? 2.722 2.075 -6.283 1.00 88.50 106 VAL A O 1
ATOM 802 N N . ALA A 1 107 ? 2.159 0.615 -4.704 1.00 82.88 107 ALA A N 1
ATOM 803 C CA . ALA A 1 107 ? 3.505 0.123 -4.602 1.00 82.88 107 ALA A CA 1
ATOM 804 C C . ALA A 1 107 ? 3.956 -0.659 -5.852 1.00 82.88 107 ALA A C 1
ATOM 806 O O . ALA A 1 107 ? 5.079 -0.486 -6.314 1.00 82.88 107 ALA A O 1
ATOM 807 N N . GLN A 1 108 ? 3.047 -1.388 -6.509 1.00 82.25 108 GLN A N 1
ATOM 808 C CA . GLN A 1 108 ? 3.265 -1.923 -7.863 1.00 82.25 108 GLN A CA 1
ATOM 809 C C . GLN A 1 108 ? 3.457 -0.842 -8.935 1.00 82.25 108 GLN A C 1
ATOM 811 O O . GLN A 1 108 ? 4.009 -1.119 -9.997 1.00 82.25 108 GLN A O 1
ATOM 816 N N . ALA A 1 109 ? 2.943 0.367 -8.720 1.00 85.19 109 ALA A N 1
ATOM 817 C CA . ALA A 1 109 ? 3.177 1.478 -9.629 1.00 85.19 109 ALA A CA 1
ATOM 818 C C . ALA A 1 109 ? 4.588 2.055 -9.433 1.00 85.19 109 ALA A C 1
ATOM 820 O O . ALA A 1 109 ? 5.302 2.257 -10.413 1.00 85.19 109 ALA A O 1
ATOM 821 N N . VAL A 1 110 ? 5.022 2.212 -8.177 1.00 80.88 110 VAL A N 1
ATOM 822 C CA . VAL A 1 110 ? 6.381 2.658 -7.818 1.00 80.88 110 VAL A CA 1
ATOM 823 C C . VAL A 1 110 ? 7.456 1.751 -8.411 1.00 80.88 110 VAL A C 1
ATOM 825 O O . VAL A 1 110 ? 8.497 2.232 -8.853 1.00 80.88 110 VAL A O 1
ATOM 828 N N . THR A 1 111 ? 7.209 0.443 -8.475 1.00 73.31 111 THR A N 1
ATOM 829 C CA . THR A 1 111 ? 8.193 -0.508 -9.006 1.00 73.31 111 THR A CA 1
ATOM 830 C C . THR A 1 111 ? 8.442 -0.316 -10.513 1.00 73.31 111 THR A C 1
ATOM 832 O O . THR A 1 111 ? 9.577 -0.449 -10.980 1.00 73.31 111 THR A O 1
ATOM 835 N N . ARG A 1 112 ? 7.400 0.075 -11.262 1.00 74.50 112 ARG A N 1
ATOM 836 C CA . ARG A 1 112 ? 7.390 0.136 -12.733 1.00 74.50 112 ARG A CA 1
ATOM 837 C C . ARG A 1 112 ? 7.953 1.421 -13.324 1.00 74.50 112 ARG A C 1
ATOM 839 O O . ARG A 1 112 ? 8.385 1.403 -14.474 1.00 74.50 112 ARG A O 1
ATOM 846 N N . GLU A 1 113 ? 7.921 2.528 -12.590 1.00 75.81 113 GLU A N 1
ATOM 847 C CA . GLU A 1 113 ? 8.261 3.847 -13.129 1.00 75.81 113 GLU A CA 1
ATOM 848 C C . GLU A 1 113 ? 9.375 4.509 -12.324 1.00 75.81 113 GLU A C 1
ATOM 850 O O . GLU A 1 113 ? 9.257 4.735 -11.121 1.00 75.81 113 GLU A O 1
ATOM 855 N N . ALA A 1 114 ? 10.474 4.843 -13.005 1.00 70.06 114 ALA A N 1
ATOM 856 C CA . ALA A 1 114 ? 11.655 5.429 -12.376 1.00 70.06 114 ALA A CA 1
ATOM 857 C C . ALA A 1 114 ? 11.347 6.751 -11.652 1.00 70.06 114 ALA A C 1
ATOM 859 O O . ALA A 1 114 ? 11.896 7.001 -10.583 1.00 70.06 114 ALA A O 1
ATOM 860 N N . GLU A 1 115 ? 10.437 7.567 -12.191 1.00 69.19 115 GLU A N 1
ATOM 861 C CA . GLU A 1 115 ? 10.018 8.826 -11.562 1.00 69.19 115 GLU A CA 1
ATOM 862 C C . GLU A 1 115 ? 9.277 8.589 -10.237 1.00 69.19 115 GLU A C 1
ATOM 864 O O . GLU A 1 115 ? 9.475 9.332 -9.276 1.00 69.19 115 GLU A O 1
ATOM 869 N N . LEU A 1 116 ? 8.499 7.507 -10.137 1.00 73.06 116 LEU A N 1
ATOM 870 C CA . LEU A 1 116 ? 7.823 7.131 -8.896 1.00 73.06 116 LEU A CA 1
ATOM 871 C C . LEU A 1 116 ? 8.781 6.536 -7.864 1.00 73.06 116 LEU A C 1
ATOM 873 O O . LEU A 1 116 ? 8.564 6.726 -6.669 1.00 73.06 116 LEU A O 1
ATOM 877 N N . LYS A 1 117 ? 9.880 5.898 -8.290 1.00 72.00 117 LYS A N 1
ATOM 878 C CA . LYS A 1 117 ? 10.939 5.445 -7.369 1.00 72.00 117 LYS A CA 1
ATOM 879 C C . LYS A 1 117 ? 11.571 6.604 -6.602 1.00 72.00 117 LYS A C 1
ATOM 881 O O . LYS A 1 117 ? 11.897 6.444 -5.430 1.00 72.00 117 LYS A O 1
ATOM 886 N N . VAL A 1 118 ? 11.685 7.783 -7.218 1.00 73.19 118 VAL A N 1
ATOM 887 C CA . VAL A 1 118 ? 12.180 8.994 -6.535 1.00 73.19 118 VAL A CA 1
ATOM 888 C C . VAL A 1 118 ? 11.251 9.406 -5.387 1.00 73.19 118 VAL A C 1
ATOM 890 O O . VAL A 1 118 ? 11.719 9.936 -4.382 1.00 73.19 118 VAL A O 1
ATOM 893 N N . ARG A 1 119 ? 9.950 9.109 -5.502 1.00 74.81 119 ARG A N 1
ATOM 894 C CA . ARG A 1 119 ? 8.933 9.379 -4.474 1.00 74.81 119 ARG A CA 1
ATOM 895 C C . ARG A 1 119 ? 8.624 8.184 -3.574 1.00 74.81 119 ARG A C 1
ATOM 897 O O . ARG A 1 119 ? 7.717 8.277 -2.754 1.00 74.81 119 ARG A O 1
ATOM 904 N N . ALA A 1 120 ? 9.362 7.078 -3.690 1.00 77.88 120 ALA A N 1
ATOM 905 C CA . ALA A 1 120 ? 9.105 5.876 -2.898 1.00 77.88 120 ALA A CA 1
ATOM 906 C C . ALA A 1 120 ? 9.096 6.182 -1.394 1.00 77.88 120 ALA A C 1
ATOM 908 O O . ALA A 1 120 ? 8.165 5.783 -0.710 1.00 77.88 120 ALA A O 1
ATOM 909 N N . ASN A 1 121 ? 10.055 6.981 -0.916 1.00 77.38 121 ASN A N 1
ATOM 910 C CA . ASN A 1 121 ? 10.126 7.384 0.491 1.00 77.38 121 ASN A CA 1
ATOM 911 C C . ASN A 1 121 ? 8.931 8.246 0.928 1.00 77.38 121 ASN A C 1
ATOM 913 O O . ASN A 1 121 ? 8.466 8.117 2.049 1.00 77.38 121 ASN A O 1
ATOM 917 N N . GLU A 1 122 ? 8.426 9.124 0.057 1.00 82.12 122 GLU A N 1
ATOM 918 C CA . GLU A 1 122 ? 7.267 9.967 0.386 1.00 82.12 122 GLU A CA 1
ATOM 919 C C . GLU A 1 122 ? 5.985 9.132 0.496 1.00 82.12 122 GLU A C 1
ATOM 921 O O . GLU A 1 122 ? 5.130 9.405 1.335 1.00 82.12 122 GLU A O 1
ATOM 926 N N . LEU A 1 123 ? 5.849 8.117 -0.360 1.00 82.56 123 LEU A N 1
ATOM 927 C CA . LEU A 1 123 ? 4.725 7.183 -0.332 1.00 82.56 123 LEU A CA 1
ATOM 928 C C . LEU A 1 123 ? 4.817 6.221 0.857 1.00 82.56 123 LEU A C 1
ATOM 930 O O . LEU A 1 123 ? 3.788 5.898 1.440 1.00 82.56 123 LEU A O 1
ATOM 934 N N . ASP A 1 124 ? 6.030 5.809 1.222 1.00 82.00 124 ASP A N 1
ATOM 935 C CA . ASP A 1 124 ? 6.323 5.005 2.412 1.00 82.00 124 ASP A CA 1
ATOM 936 C C . ASP A 1 124 ? 5.950 5.765 3.694 1.00 82.00 124 ASP A C 1
ATOM 938 O O . ASP A 1 124 ? 5.089 5.314 4.444 1.00 82.00 124 ASP A O 1
ATOM 942 N N . ASP A 1 125 ? 6.459 6.994 3.859 1.00 83.44 125 ASP A N 1
ATOM 943 C CA . ASP A 1 125 ? 6.109 7.881 4.979 1.00 83.44 125 ASP A CA 1
ATOM 944 C C . ASP A 1 125 ? 4.586 8.100 5.078 1.00 83.44 125 ASP A C 1
ATOM 946 O O . ASP A 1 125 ? 4.020 8.229 6.166 1.00 83.44 125 ASP A O 1
ATOM 950 N N . LEU A 1 126 ? 3.897 8.168 3.937 1.00 84.81 126 LEU A N 1
ATOM 951 C CA . LEU A 1 126 ? 2.450 8.330 3.906 1.00 84.81 126 LEU A CA 1
ATOM 952 C C . LEU A 1 126 ? 1.703 7.061 4.324 1.00 84.81 126 LEU A C 1
ATOM 954 O O . LEU A 1 126 ? 0.680 7.166 5.003 1.00 84.81 126 LEU A O 1
ATOM 958 N N . PHE A 1 127 ? 2.191 5.881 3.945 1.00 84.81 127 PHE A N 1
ATOM 959 C CA . PHE A 1 127 ? 1.623 4.622 4.415 1.00 84.81 127 PHE A CA 1
ATOM 960 C C . PHE A 1 127 ? 1.858 4.409 5.906 1.00 84.81 127 PHE A C 1
ATOM 962 O O . PHE A 1 127 ? 0.910 4.034 6.592 1.00 84.81 127 PHE A O 1
ATOM 969 N N . ASP A 1 128 ? 3.030 4.767 6.425 1.00 84.75 128 ASP A N 1
ATOM 970 C CA . ASP A 1 128 ? 3.306 4.780 7.864 1.00 84.75 128 ASP A CA 1
ATOM 971 C C . ASP A 1 128 ? 2.288 5.649 8.619 1.00 84.75 128 ASP A C 1
ATOM 973 O O . ASP A 1 128 ? 1.709 5.234 9.624 1.00 84.75 128 ASP A O 1
ATOM 977 N N . LEU A 1 129 ? 2.020 6.860 8.118 1.00 86.19 129 LEU A N 1
ATOM 978 C CA . LEU A 1 129 ? 1.023 7.756 8.715 1.00 86.19 129 LEU A CA 1
ATOM 979 C C . LEU A 1 129 ? -0.385 7.152 8.686 1.00 86.19 129 LEU A C 1
ATOM 981 O O . LEU A 1 129 ? -1.119 7.237 9.670 1.00 86.19 129 LEU A O 1
ATOM 985 N N . GLN A 1 130 ? -0.762 6.538 7.568 1.00 85.88 130 GLN A N 1
ATOM 986 C CA . GLN A 1 130 ? -2.049 5.866 7.404 1.00 85.88 130 GLN A CA 1
ATOM 987 C C . GLN A 1 130 ? -2.226 4.700 8.392 1.00 85.88 130 GLN A C 1
ATOM 989 O O . GLN A 1 130 ? -3.309 4.519 8.955 1.00 85.88 130 GLN A O 1
ATOM 994 N N . GLU A 1 131 ? -1.169 3.935 8.651 1.00 86.88 131 GLU A N 1
ATOM 995 C CA . GLU A 1 131 ? -1.185 2.868 9.652 1.00 86.88 131 GLU A CA 1
ATOM 996 C C . GLU A 1 131 ? -1.271 3.404 11.081 1.00 86.88 131 GLU A C 1
ATOM 998 O O . GLU A 1 131 ? -2.074 2.906 11.872 1.00 86.88 131 GLU A O 1
ATOM 1003 N N . GLU A 1 132 ? -0.529 4.468 11.402 1.00 89.25 132 GLU A N 1
ATOM 1004 C CA . GLU A 1 132 ? -0.636 5.142 12.701 1.00 89.25 132 GLU A CA 1
ATOM 1005 C C . GLU A 1 132 ? -2.065 5.670 12.952 1.00 89.25 132 GLU A C 1
ATOM 1007 O O . GLU A 1 132 ? -2.592 5.565 14.066 1.00 89.25 132 GLU A O 1
ATOM 1012 N N . GLU A 1 133 ? -2.724 6.219 11.926 1.00 88.44 133 GLU A N 1
ATOM 1013 C CA . GLU A 1 133 ? -4.116 6.679 12.008 1.00 88.44 133 GLU A CA 1
ATOM 1014 C C . GLU A 1 133 ? -5.107 5.529 12.217 1.00 88.44 133 GLU A C 1
ATOM 1016 O O . GLU A 1 133 ? -6.083 5.676 12.968 1.00 88.44 133 GLU A O 1
ATOM 1021 N N . LEU A 1 134 ? -4.861 4.386 11.578 1.00 88.38 134 LEU A N 1
ATOM 1022 C CA . LEU A 1 134 ? -5.665 3.182 11.742 1.00 88.38 134 LEU A CA 1
ATOM 1023 C C . LEU A 1 134 ? -5.522 2.610 13.161 1.00 88.38 134 LEU A C 1
ATOM 1025 O O . LEU A 1 134 ? -6.536 2.387 13.829 1.00 88.38 134 LEU A O 1
ATOM 1029 N N . GLU A 1 135 ? -4.293 2.457 13.664 1.00 89.75 135 GLU A N 1
ATOM 1030 C CA . GLU A 1 135 ? -4.011 2.010 15.038 1.00 89.75 135 GLU A CA 1
ATOM 1031 C C . GLU A 1 135 ? -4.695 2.939 16.056 1.00 89.75 135 GLU A C 1
ATOM 1033 O O . GLU A 1 135 ? -5.375 2.503 16.996 1.00 89.75 135 GLU A O 1
ATOM 1038 N N . ALA A 1 136 ? -4.589 4.255 15.845 1.00 89.56 136 ALA A N 1
ATOM 1039 C CA . ALA A 1 136 ? -5.242 5.244 16.691 1.00 89.56 136 ALA A CA 1
ATOM 1040 C C . ALA A 1 136 ? -6.774 5.095 16.689 1.00 89.56 136 ALA A C 1
ATOM 1042 O O . ALA A 1 136 ? -7.400 5.240 17.747 1.00 89.56 136 ALA A O 1
ATOM 1043 N N . ALA A 1 137 ? -7.379 4.776 15.541 1.00 89.06 137 ALA A N 1
ATOM 1044 C CA . ALA A 1 137 ? -8.815 4.551 15.412 1.00 89.06 137 ALA A CA 1
ATOM 1045 C C . ALA A 1 137 ? -9.282 3.337 16.231 1.00 89.06 137 ALA A C 1
ATOM 1047 O O . ALA A 1 137 ? -10.212 3.459 17.039 1.00 89.06 137 ALA A O 1
ATOM 1048 N N . PHE A 1 138 ? -8.606 2.193 16.085 1.00 90.69 138 PHE A N 1
ATOM 1049 C CA . PHE A 1 138 ? -8.895 0.980 16.856 1.00 90.69 138 PHE A CA 1
ATOM 1050 C C . PHE A 1 138 ? -8.722 1.214 18.355 1.00 90.69 138 PHE A C 1
ATOM 1052 O O . PHE A 1 138 ? -9.607 0.897 19.156 1.00 90.69 138 PHE A O 1
ATOM 1059 N N . LYS A 1 139 ? -7.624 1.859 18.754 1.00 91.38 139 LYS A N 1
ATOM 1060 C CA . LYS A 1 139 ? -7.373 2.222 20.149 1.00 91.38 139 LYS A CA 1
ATOM 1061 C C . LYS A 1 139 ? -8.474 3.112 20.722 1.00 91.38 139 LYS A C 1
ATOM 1063 O O . LYS A 1 139 ? -8.973 2.832 21.815 1.00 91.38 139 LYS A O 1
ATOM 1068 N N . ALA A 1 140 ? -8.877 4.160 20.005 1.00 89.25 140 ALA A N 1
ATOM 1069 C CA . ALA A 1 140 ? -9.939 5.061 20.446 1.00 89.25 140 ALA A CA 1
ATOM 1070 C C . ALA A 1 140 ? -11.281 4.327 20.606 1.00 89.25 140 ALA A C 1
ATOM 1072 O O . ALA A 1 140 ? -11.991 4.533 21.596 1.00 89.25 140 ALA A O 1
ATOM 1073 N N . ALA A 1 141 ? -11.607 3.431 19.674 1.00 89.12 141 ALA A N 1
ATOM 1074 C CA . ALA A 1 141 ? -12.815 2.618 19.718 1.00 89.12 141 ALA A CA 1
ATOM 1075 C C . ALA A 1 141 ? -12.818 1.643 20.907 1.00 89.12 141 ALA A C 1
ATOM 1077 O O . ALA A 1 141 ? -13.787 1.608 21.673 1.00 89.12 141 ALA A O 1
ATOM 1078 N N . LYS A 1 142 ? -11.705 0.936 21.144 1.00 90.69 142 LYS A N 1
ATOM 1079 C CA . LYS A 1 142 ? -11.527 0.069 22.321 1.00 90.69 142 LYS A CA 1
ATOM 1080 C C . LYS A 1 142 ? -11.705 0.844 23.623 1.00 90.69 142 LYS A C 1
ATOM 1082 O O . LYS A 1 142 ? -12.425 0.397 24.516 1.00 90.69 142 LYS A O 1
ATOM 1087 N N . GLU A 1 143 ? -11.083 2.015 23.752 1.00 92.06 143 GLU A N 1
ATOM 1088 C CA . GLU A 1 143 ? -11.220 2.838 24.959 1.00 92.06 143 GLU A CA 1
ATOM 1089 C C . GLU A 1 143 ? -12.663 3.319 25.168 1.00 92.06 143 GLU A C 1
ATOM 1091 O O . GLU A 1 143 ? -13.186 3.229 26.281 1.00 92.06 143 GLU A O 1
ATOM 1096 N N . LYS A 1 144 ? -13.362 3.727 24.103 1.00 89.94 144 LYS A N 1
ATOM 1097 C CA . LYS A 1 144 ? -14.788 4.087 24.167 1.00 89.94 144 LYS A CA 1
ATOM 1098 C C . LYS A 1 144 ? -15.648 2.925 24.679 1.00 89.94 144 LYS A C 1
ATOM 1100 O O . LYS A 1 144 ? -16.464 3.129 25.581 1.00 89.94 144 LYS A O 1
ATOM 1105 N N . LEU A 1 145 ? -15.448 1.712 24.162 1.00 90.56 145 LEU A N 1
ATOM 1106 C CA . LEU A 1 145 ? -16.175 0.517 24.609 1.00 90.56 145 LEU A CA 1
ATOM 1107 C C . LEU A 1 145 ? -15.845 0.158 26.068 1.00 90.56 145 LEU A C 1
ATOM 1109 O O . LEU A 1 145 ? -16.746 -0.158 26.850 1.00 90.56 145 LEU A O 1
ATOM 1113 N N . LYS A 1 146 ? -14.577 0.277 26.489 1.00 92.88 146 LYS A N 1
ATOM 1114 C CA . LYS A 1 146 ? -14.170 0.077 27.894 1.00 92.88 146 LYS A CA 1
ATOM 1115 C C . LYS A 1 146 ? -14.855 1.067 28.836 1.00 92.88 146 LYS A C 1
ATOM 1117 O O . LYS A 1 146 ? -15.300 0.655 29.911 1.00 92.88 146 LYS A O 1
ATOM 1122 N N . VAL A 1 147 ? -14.962 2.338 28.440 1.00 94.31 147 VAL A N 1
ATOM 1123 C CA . VAL A 1 147 ? -15.665 3.379 29.208 1.00 94.31 147 VAL A CA 1
ATOM 1124 C C . VAL A 1 147 ? -17.156 3.058 29.317 1.00 94.31 147 VAL A C 1
ATOM 1126 O O . VAL A 1 147 ? -17.684 3.042 30.428 1.00 94.31 147 VAL A O 1
ATOM 1129 N N . GLN A 1 148 ? -17.819 2.709 28.208 1.00 92.12 148 GLN A N 1
ATOM 1130 C CA . GLN A 1 148 ? -19.230 2.298 28.219 1.00 92.12 148 GLN A CA 1
ATOM 1131 C C . GLN A 1 148 ? -19.460 1.089 29.131 1.00 92.12 148 GLN A C 1
ATOM 1133 O O . GLN A 1 148 ? -20.370 1.085 29.959 1.00 92.12 148 GLN A O 1
ATOM 1138 N N . ARG A 1 149 ? -18.587 0.080 29.055 1.00 94.06 149 ARG A N 1
ATOM 1139 C CA . ARG A 1 149 ? -18.645 -1.097 29.928 1.00 94.06 149 ARG A CA 1
ATOM 1140 C C . ARG A 1 149 ? -18.502 -0.721 31.404 1.00 94.06 149 ARG A C 1
ATOM 1142 O O . ARG A 1 149 ? -19.209 -1.276 32.245 1.00 94.06 149 ARG A O 1
ATOM 1149 N N . ALA A 1 150 ? -17.586 0.188 31.741 1.00 96.25 150 ALA A N 1
ATOM 1150 C CA . ALA A 1 150 ? -17.406 0.659 33.113 1.00 96.25 150 ALA A CA 1
ATOM 1151 C C . ALA A 1 150 ? -18.657 1.391 33.625 1.00 96.25 150 ALA A C 1
ATOM 1153 O O . ALA A 1 150 ? -19.104 1.129 34.742 1.00 96.25 150 ALA A O 1
ATOM 1154 N N . GLU A 1 151 ? -19.269 2.232 32.790 1.00 96.31 151 GLU A N 1
ATOM 1155 C CA . GLU A 1 151 ? -20.519 2.922 33.110 1.00 96.31 151 GLU A CA 1
ATOM 1156 C C . GLU A 1 151 ? -21.665 1.931 33.368 1.00 96.31 151 GLU A C 1
ATOM 1158 O O . GLU A 1 151 ? -22.342 2.015 34.396 1.00 96.31 151 GLU A O 1
ATOM 1163 N N . LEU A 1 152 ? -21.836 0.925 32.504 1.00 96.50 152 LEU A N 1
ATOM 1164 C CA . LEU A 1 152 ? -22.844 -0.118 32.710 1.00 96.50 152 LEU A CA 1
ATOM 1165 C C . LEU A 1 152 ? -22.595 -0.926 33.992 1.00 96.50 152 LEU A C 1
ATOM 1167 O O . LEU A 1 152 ? -23.552 -1.282 34.679 1.00 96.50 152 LEU A O 1
ATOM 1171 N N . LYS A 1 153 ? -21.332 -1.187 34.363 1.00 97.25 153 LYS A N 1
ATOM 1172 C CA . LYS A 1 153 ? -20.984 -1.866 35.628 1.00 97.25 153 LYS A CA 1
ATOM 1173 C C . LYS A 1 153 ? -21.395 -1.039 36.854 1.00 97.25 153 LYS A C 1
ATOM 1175 O O . LYS A 1 153 ? -21.898 -1.602 37.833 1.00 97.25 153 LYS A O 1
ATOM 1180 N N . VAL A 1 154 ? -21.261 0.287 36.795 1.00 97.88 154 VAL A N 1
ATOM 1181 C CA . VAL A 1 154 ? -21.761 1.190 37.847 1.00 97.88 154 VAL A CA 1
ATOM 1182 C C . VAL A 1 154 ? -23.288 1.136 37.920 1.00 97.88 154 VAL A C 1
ATOM 1184 O O . VAL A 1 154 ? -23.842 0.905 38.997 1.00 97.88 154 VAL A O 1
ATOM 1187 N N . GLN A 1 155 ? -23.975 1.249 36.779 1.00 97.12 155 GLN A N 1
ATOM 1188 C CA . GLN A 1 155 ? -25.439 1.164 36.723 1.00 97.12 155 GLN A CA 1
ATOM 1189 C C . GLN A 1 155 ? -25.964 -0.191 37.221 1.00 97.12 155 GLN A C 1
ATOM 1191 O O . GLN A 1 155 ? -27.001 -0.247 37.882 1.00 97.12 155 GLN A O 1
ATOM 1196 N N . LEU A 1 156 ? -25.244 -1.283 36.942 1.00 97.56 156 LEU A N 1
ATOM 1197 C CA . LEU A 1 156 ? -25.589 -2.628 37.400 1.00 97.56 156 LEU A CA 1
ATOM 1198 C C . LEU A 1 156 ? -25.500 -2.736 38.923 1.00 97.56 156 LEU A C 1
ATOM 1200 O O . LEU A 1 156 ? -26.373 -3.337 39.552 1.00 97.56 156 LEU A O 1
ATOM 1204 N N . THR A 1 157 ? -24.463 -2.142 39.516 1.00 97.19 157 THR A N 1
ATOM 1205 C CA . THR A 1 157 ? -24.292 -2.103 40.974 1.00 97.19 157 THR A CA 1
ATOM 1206 C C . THR A 1 157 ? -25.455 -1.359 41.627 1.00 97.19 157 THR A C 1
ATOM 1208 O O . THR A 1 157 ? -26.041 -1.863 42.584 1.00 97.19 157 THR A O 1
ATOM 1211 N N . GLN A 1 158 ? -25.852 -0.215 41.062 1.00 96.75 158 GLN A N 1
ATOM 1212 C CA . GLN A 1 158 ? -26.982 0.568 41.560 1.00 96.75 158 GLN A CA 1
ATOM 1213 C C . GLN A 1 158 ? -28.318 -0.173 41.409 1.00 96.75 158 GLN A C 1
ATOM 1215 O O . GLN A 1 158 ? -29.034 -0.329 42.389 1.00 96.75 158 GLN A O 1
ATOM 1220 N N . ALA A 1 159 ? -28.614 -0.736 40.233 1.00 97.31 159 ALA A N 1
ATOM 1221 C CA . ALA A 1 159 ? -29.835 -1.520 40.019 1.00 97.31 159 ALA A CA 1
ATOM 1222 C C . ALA A 1 159 ? -29.926 -2.734 40.962 1.00 97.31 159 ALA A C 1
ATOM 1224 O O . ALA A 1 159 ? -31.007 -3.089 41.428 1.00 97.31 159 ALA A O 1
ATOM 1225 N N . THR A 1 160 ? -28.785 -3.358 41.275 1.00 96.12 160 THR A N 1
ATOM 1226 C CA . THR A 1 160 ? -28.723 -4.466 42.238 1.00 96.12 160 THR A CA 1
ATOM 1227 C C . THR A 1 160 ? -28.999 -3.984 43.665 1.00 96.12 160 THR A C 1
ATOM 1229 O O . THR A 1 160 ? -29.729 -4.656 44.390 1.00 96.12 160 THR A O 1
ATOM 1232 N N . ALA A 1 161 ? -28.461 -2.826 44.063 1.00 96.81 161 ALA A N 1
ATOM 1233 C CA . ALA A 1 161 ? -28.727 -2.218 45.369 1.00 96.81 161 ALA A CA 1
ATOM 1234 C C . ALA A 1 161 ? -30.196 -1.786 45.527 1.00 96.81 161 ALA A C 1
ATOM 1236 O O . ALA A 1 161 ? -30.776 -1.970 46.595 1.00 96.81 161 ALA A O 1
ATOM 1237 N N . ASP A 1 162 ? -30.805 -1.292 44.448 1.00 96.56 162 ASP A N 1
ATOM 1238 C CA . ASP A 1 162 ? -32.209 -0.870 44.398 1.00 96.56 162 ASP A CA 1
ATOM 1239 C C . ASP A 1 162 ? -33.193 -2.060 44.322 1.00 96.56 162 ASP A C 1
ATOM 1241 O O . ASP A 1 162 ? -34.408 -1.874 44.382 1.00 96.56 162 ASP A O 1
ATOM 1245 N N . GLY A 1 163 ? -32.692 -3.295 44.181 1.00 97.06 163 GLY A N 1
ATOM 1246 C CA . GLY A 1 163 ? -33.513 -4.502 44.031 1.00 97.06 163 GLY A CA 1
ATOM 1247 C C . GLY A 1 163 ? -34.205 -4.634 42.667 1.00 97.06 163 GLY A C 1
ATOM 1248 O O . GLY A 1 163 ? -35.052 -5.514 42.490 1.00 97.06 163 GLY A O 1
ATOM 1249 N N . ASP A 1 164 ? -33.842 -3.805 41.684 1.00 97.56 164 ASP A N 1
ATOM 1250 C CA . ASP A 1 164 ? -34.387 -3.839 40.324 1.00 97.56 164 ASP A CA 1
ATOM 1251 C C . ASP A 1 164 ? -33.743 -4.973 39.509 1.00 97.56 164 ASP A C 1
ATOM 1253 O O . ASP A 1 164 ? -32.788 -4.809 38.740 1.00 97.56 164 ASP A O 1
ATOM 1257 N N . THR A 1 165 ? -34.283 -6.175 39.708 1.00 96.19 165 THR A N 1
ATOM 1258 C CA . THR A 1 165 ? -33.798 -7.405 39.069 1.00 96.19 165 THR A CA 1
ATOM 1259 C C . THR A 1 165 ? -33.920 -7.390 37.543 1.00 96.19 165 THR A C 1
ATOM 1261 O O . THR A 1 165 ? -33.051 -7.947 36.867 1.00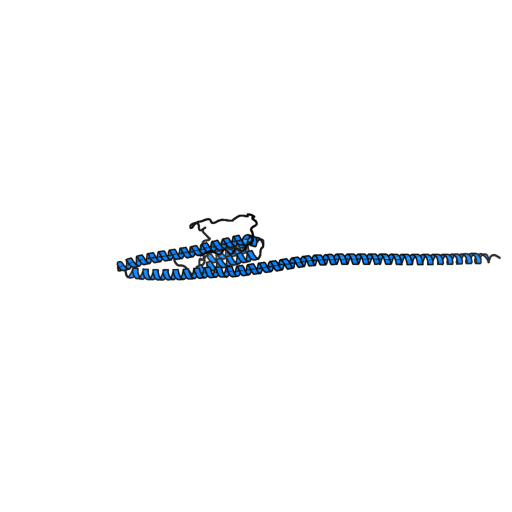 96.19 165 THR A O 1
ATOM 1264 N N . ALA A 1 166 ? -34.944 -6.729 36.990 1.00 97.38 166 ALA A N 1
ATOM 1265 C CA . ALA A 1 166 ? -35.168 -6.650 35.548 1.00 97.38 166 ALA A CA 1
ATOM 1266 C C . ALA A 1 166 ? -34.115 -5.760 34.874 1.00 97.38 166 ALA A C 1
ATOM 1268 O O . ALA A 1 166 ? -33.479 -6.173 33.899 1.00 97.38 166 ALA A O 1
ATOM 1269 N N . LYS A 1 167 ? -33.861 -4.571 35.435 1.00 97.06 167 LYS A N 1
ATOM 1270 C CA . LYS A 1 167 ? -32.803 -3.678 34.950 1.00 97.06 167 LYS A CA 1
ATOM 1271 C C . LYS A 1 167 ? -31.421 -4.303 35.119 1.00 97.06 167 LYS A C 1
ATOM 1273 O O . LYS A 1 167 ? -30.619 -4.256 34.189 1.00 97.06 167 LYS A O 1
ATOM 1278 N N . ALA A 1 168 ? -31.155 -4.952 36.255 1.00 97.31 168 ALA A N 1
ATOM 1279 C CA . ALA A 1 168 ? -29.888 -5.643 36.486 1.00 97.31 168 ALA A CA 1
ATOM 1280 C C . ALA A 1 168 ? -29.637 -6.771 35.465 1.00 97.31 168 ALA A C 1
ATOM 1282 O O . ALA A 1 168 ? -28.516 -6.921 34.985 1.00 97.31 168 ALA A O 1
ATOM 1283 N N . ALA A 1 169 ? -30.657 -7.554 35.095 1.00 97.56 169 ALA A N 1
ATOM 1284 C CA . ALA A 1 169 ? -30.524 -8.582 34.058 1.00 97.56 169 ALA A CA 1
ATOM 1285 C C . ALA A 1 169 ? -30.209 -7.979 32.677 1.00 97.56 169 ALA A C 1
ATOM 1287 O O . ALA A 1 169 ? -29.292 -8.445 32.003 1.00 97.56 169 ALA A O 1
ATOM 1288 N N . SER A 1 170 ? -30.906 -6.904 32.292 1.00 97.62 170 SER A N 1
ATOM 1289 C CA . SER A 1 170 ? -30.648 -6.188 31.035 1.00 97.62 170 SER A CA 1
ATOM 1290 C C . SER A 1 170 ? -29.217 -5.638 30.963 1.00 97.62 170 SER A C 1
ATOM 1292 O O . SER A 1 170 ? -28.512 -5.866 29.983 1.00 97.62 170 SER A O 1
ATOM 1294 N N . LEU A 1 171 ? -28.747 -4.988 32.034 1.00 97.50 171 LEU A N 1
ATOM 1295 C CA . LEU A 1 171 ? -27.392 -4.433 32.105 1.00 97.50 171 LEU A CA 1
ATOM 1296 C C . LEU A 1 171 ? -26.308 -5.517 32.031 1.00 97.50 171 LEU A C 1
ATOM 1298 O O . LEU A 1 171 ? -25.293 -5.308 31.373 1.00 97.50 171 LEU A O 1
ATOM 1302 N N . ARG A 1 172 ? -26.519 -6.690 32.649 1.00 97.31 172 ARG A N 1
ATOM 1303 C CA . ARG A 1 172 ? -25.593 -7.830 32.508 1.00 97.31 172 ARG A CA 1
ATOM 1304 C C . ARG A 1 172 ? -25.475 -8.280 31.056 1.00 97.31 172 ARG A C 1
ATOM 1306 O O . ARG A 1 172 ? -24.359 -8.466 30.587 1.00 97.31 172 ARG A O 1
ATOM 1313 N N . ASN A 1 173 ? -26.597 -8.398 30.348 1.00 96.69 173 ASN A N 1
ATOM 1314 C CA . ASN A 1 173 ? -26.585 -8.780 28.937 1.00 96.69 173 ASN A CA 1
ATOM 1315 C C . ASN A 1 173 ? -25.855 -7.737 28.079 1.00 96.69 173 ASN A C 1
ATOM 1317 O O . ASN A 1 173 ? -25.051 -8.108 27.236 1.00 96.69 173 ASN A O 1
ATOM 1321 N N . GLN A 1 174 ? -26.074 -6.442 28.332 1.00 95.12 174 GLN A N 1
ATOM 1322 C CA . GLN A 1 174 ? -25.361 -5.373 27.621 1.00 95.12 174 GLN A CA 1
ATOM 1323 C C . GLN A 1 174 ? -23.851 -5.381 27.901 1.00 95.12 174 GLN A C 1
ATOM 1325 O O . GLN A 1 174 ? -23.065 -5.116 26.999 1.00 95.12 174 GLN A O 1
ATOM 1330 N N . ILE A 1 175 ? -23.427 -5.694 29.131 1.00 95.94 175 ILE A N 1
ATOM 1331 C CA . ILE A 1 175 ? -22.002 -5.828 29.469 1.00 95.94 175 ILE A CA 1
ATOM 1332 C C . ILE A 1 175 ? -21.373 -7.002 28.717 1.00 95.94 175 ILE A C 1
ATOM 1334 O O . ILE A 1 175 ? -20.289 -6.830 28.171 1.00 95.94 175 ILE A O 1
ATOM 1338 N N . VAL A 1 176 ? -22.044 -8.158 28.673 1.00 96.25 176 VAL A N 1
ATOM 1339 C CA . VAL A 1 176 ? -21.568 -9.335 27.926 1.00 96.25 176 VAL A CA 1
ATOM 1340 C C . VAL A 1 176 ? -21.456 -9.022 26.434 1.00 96.25 176 VAL A C 1
ATOM 1342 O O . VAL A 1 176 ? -20.453 -9.356 25.816 1.00 96.25 176 VAL A O 1
ATOM 1345 N N . GLU A 1 177 ? -22.444 -8.327 25.871 1.00 91.81 177 GLU A N 1
ATOM 1346 C CA . GLU A 1 177 ? -22.419 -7.885 24.473 1.00 91.81 177 GLU A CA 1
ATOM 1347 C C . GLU A 1 177 ? -21.248 -6.926 24.195 1.00 91.81 177 GLU A C 1
ATOM 1349 O O . GLU A 1 177 ? -20.530 -7.095 23.216 1.00 91.81 177 GLU A O 1
ATOM 1354 N N . LEU A 1 178 ? -20.994 -5.951 25.076 1.00 91.94 178 LEU A N 1
ATOM 1355 C CA . LEU A 1 178 ? -19.838 -5.055 24.939 1.00 91.94 178 LEU A CA 1
ATOM 1356 C C . LEU A 1 178 ? -18.496 -5.783 25.084 1.00 91.94 178 LEU A C 1
ATOM 1358 O O . LEU A 1 178 ? -17.526 -5.391 24.442 1.00 91.94 178 LEU A O 1
ATOM 1362 N N . GLU A 1 179 ? -18.414 -6.800 25.945 1.00 92.50 179 GLU A N 1
ATOM 1363 C CA . GLU A 1 179 ? -17.214 -7.635 26.075 1.00 92.50 179 GLU A CA 1
ATOM 1364 C C . GLU A 1 179 ? -16.977 -8.432 24.783 1.00 92.50 179 GLU A C 1
ATOM 1366 O O . GLU A 1 179 ? -15.874 -8.384 24.251 1.00 92.50 179 GLU A O 1
ATOM 1371 N N . ALA A 1 180 ? -18.022 -9.017 24.190 1.00 91.25 180 ALA A N 1
ATOM 1372 C CA . ALA A 1 180 ? -17.922 -9.669 22.883 1.00 91.25 180 ALA A CA 1
ATOM 1373 C C . ALA A 1 180 ? -17.506 -8.701 21.756 1.00 91.25 180 ALA A C 1
ATOM 1375 O O . ALA A 1 180 ? -16.720 -9.071 20.888 1.00 91.25 180 ALA A O 1
ATOM 1376 N N . GLN A 1 181 ? -17.994 -7.455 21.770 1.00 88.81 181 GLN A N 1
ATOM 1377 C CA . GLN A 1 181 ? -17.583 -6.429 20.801 1.00 88.81 181 GLN A CA 1
ATOM 1378 C C . GLN A 1 181 ? -16.121 -6.007 20.969 1.00 88.81 181 GLN A C 1
ATOM 1380 O O . GLN A 1 181 ?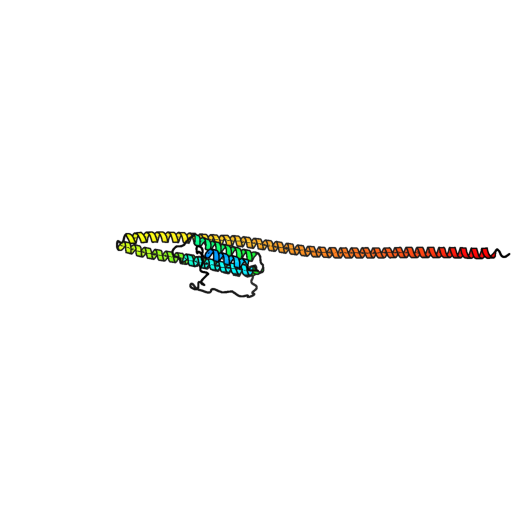 -15.453 -5.749 19.973 1.00 88.81 181 GLN A O 1
ATOM 1385 N N . LEU A 1 182 ? -15.618 -5.933 22.206 1.00 90.81 182 LEU A N 1
ATOM 1386 C CA . LEU A 1 182 ? -14.204 -5.663 22.477 1.00 90.81 182 LEU A CA 1
ATOM 1387 C C . LEU A 1 182 ? -13.311 -6.781 21.936 1.00 90.81 182 LEU A C 1
ATOM 1389 O O . LEU A 1 182 ? -12.350 -6.479 21.236 1.00 90.81 182 LEU A O 1
ATOM 1393 N N . ASP A 1 183 ? -13.661 -8.037 22.217 1.00 91.12 183 ASP A N 1
ATOM 1394 C CA . ASP A 1 183 ? -12.901 -9.200 21.751 1.00 91.12 183 ASP A CA 1
ATOM 1395 C C . ASP A 1 183 ? -12.904 -9.284 20.215 1.00 91.12 183 ASP A C 1
ATOM 1397 O O . ASP A 1 183 ? -11.876 -9.542 19.592 1.00 91.12 183 ASP A O 1
ATOM 1401 N N . ALA A 1 184 ? -14.055 -9.016 19.586 1.00 89.25 184 ALA A N 1
ATOM 1402 C CA . ALA A 1 184 ? -14.161 -8.955 18.131 1.00 89.25 184 ALA A CA 1
ATOM 1403 C C . ALA A 1 184 ? -13.290 -7.835 17.549 1.00 89.25 184 ALA A C 1
ATOM 1405 O O . ALA A 1 184 ? -12.583 -8.060 16.572 1.00 89.25 184 ALA A O 1
ATOM 1406 N N . LEU A 1 185 ? -13.312 -6.648 18.156 1.00 90.19 185 LEU A N 1
ATOM 1407 C CA . LEU A 1 185 ? -12.532 -5.508 17.691 1.00 90.19 185 LEU A CA 1
ATOM 1408 C C . LEU A 1 185 ? -11.019 -5.754 17.803 1.00 90.19 185 LEU A C 1
ATOM 1410 O O . LEU A 1 185 ? -10.286 -5.399 16.887 1.00 90.19 185 LEU A O 1
ATOM 1414 N N . GLU A 1 186 ? -10.565 -6.384 18.889 1.00 91.12 186 GLU A N 1
ATOM 1415 C CA . GLU A 1 186 ? -9.162 -6.775 19.082 1.00 91.12 186 GLU A CA 1
ATOM 1416 C C . GLU A 1 186 ? -8.717 -7.806 18.037 1.00 91.12 186 GLU A C 1
ATOM 1418 O O . GLU A 1 186 ? -7.670 -7.641 17.417 1.00 91.12 186 GLU A O 1
ATOM 1423 N N . ALA A 1 187 ? -9.551 -8.810 17.750 1.00 90.62 187 ALA A N 1
ATOM 1424 C CA . ALA A 1 187 ? -9.265 -9.778 16.693 1.00 90.62 187 ALA A CA 1
ATOM 1425 C C . ALA A 1 187 ? -9.191 -9.128 15.299 1.00 90.62 187 ALA A C 1
ATOM 1427 O O . ALA A 1 187 ? -8.408 -9.556 14.453 1.00 90.62 187 ALA A O 1
ATOM 1428 N N . GLN A 1 188 ? -10.004 -8.101 15.042 1.00 88.06 188 GLN A N 1
ATOM 1429 C CA . GLN A 1 188 ? -9.982 -7.384 13.768 1.00 88.06 188 GLN A CA 1
ATOM 1430 C C . GLN A 1 188 ? -8.768 -6.475 13.608 1.00 88.06 188 GLN A C 1
ATOM 1432 O O . GLN A 1 188 ? -8.230 -6.394 12.509 1.00 88.06 188 GLN A O 1
ATOM 1437 N N . GLU A 1 189 ? -8.347 -5.806 14.677 1.00 90.50 189 GLU A N 1
ATOM 1438 C CA . GLU A 1 189 ? -7.111 -5.022 14.705 1.00 90.50 189 GLU A CA 1
ATOM 1439 C C . GLU A 1 189 ? -5.902 -5.921 14.439 1.00 90.50 189 GLU A C 1
ATOM 1441 O O . GLU A 1 189 ? -5.140 -5.648 13.519 1.00 90.50 189 GLU A O 1
ATOM 1446 N N . GLU A 1 190 ? -5.798 -7.057 15.137 1.00 91.31 190 GLU A N 1
ATOM 1447 C CA . GLU A 1 190 ? -4.720 -8.028 14.918 1.00 91.31 190 GLU A CA 1
ATOM 1448 C C . GLU A 1 190 ? -4.733 -8.566 13.477 1.00 91.31 190 GLU A C 1
ATOM 1450 O O . GLU A 1 190 ? -3.694 -8.658 12.824 1.00 91.31 190 GLU A O 1
ATOM 1455 N N . GLN A 1 191 ? -5.913 -8.887 12.939 1.00 89.25 191 GLN A N 1
ATOM 1456 C CA . GLN A 1 191 ? -6.040 -9.325 11.550 1.00 89.25 191 GLN A CA 1
ATOM 1457 C C . GLN A 1 191 ? -5.630 -8.224 10.555 1.00 89.25 191 GLN A C 1
ATOM 1459 O O . GLN A 1 191 ? -5.039 -8.533 9.516 1.00 89.25 191 GLN A O 1
ATOM 1464 N N . ALA A 1 192 ? -5.963 -6.962 10.838 1.00 85.44 192 ALA A N 1
ATOM 1465 C CA . ALA A 1 192 ? -5.588 -5.824 10.006 1.00 85.44 192 ALA A CA 1
ATOM 1466 C C . ALA A 1 192 ? -4.067 -5.642 9.989 1.00 85.44 192 ALA A C 1
ATOM 1468 O O . ALA A 1 192 ? -3.489 -5.596 8.905 1.00 85.44 192 ALA A O 1
ATOM 1469 N N . GLU A 1 193 ? -3.436 -5.628 11.166 1.00 88.06 193 GLU A N 1
ATOM 1470 C CA . GLU A 1 193 ? -1.981 -5.525 11.335 1.00 88.06 193 GLU A CA 1
ATOM 1471 C C . GLU A 1 193 ? -1.257 -6.651 10.588 1.00 88.06 193 GLU A C 1
ATOM 1473 O O . GLU A 1 193 ? -0.412 -6.386 9.737 1.00 88.06 193 GLU A O 1
ATOM 1478 N N . GLN A 1 194 ? -1.660 -7.908 10.804 1.00 88.81 194 GLN A N 1
ATOM 1479 C CA . GLN A 1 194 ? -1.062 -9.058 10.115 1.00 88.81 194 GLN A CA 1
ATOM 1480 C C . GLN A 1 194 ? -1.223 -8.978 8.594 1.00 88.81 194 GLN A C 1
ATOM 1482 O O . GLN A 1 194 ? -0.334 -9.381 7.843 1.00 88.81 194 GLN A O 1
ATOM 1487 N N . SER A 1 195 ? -2.376 -8.505 8.112 1.00 84.50 195 SER A N 1
ATOM 1488 C CA . SER A 1 195 ? -2.617 -8.381 6.676 1.00 84.50 195 SER A CA 1
ATOM 1489 C C . SER A 1 195 ? -1.808 -7.251 6.045 1.00 84.50 195 SER A C 1
ATOM 1491 O O . SER A 1 195 ? -1.453 -7.383 4.873 1.00 84.50 195 SER A O 1
ATOM 1493 N N . LEU A 1 196 ? -1.585 -6.157 6.773 1.00 82.69 196 LEU A N 1
ATOM 1494 C CA . LEU A 1 196 ? -0.770 -5.030 6.332 1.00 82.69 196 LEU A CA 1
ATOM 1495 C C . LEU A 1 196 ? 0.702 -5.443 6.267 1.00 82.69 196 LEU A C 1
ATOM 1497 O O . LEU A 1 196 ? 1.279 -5.413 5.181 1.00 82.69 196 LEU A O 1
ATOM 1501 N N . GLU A 1 197 ? 1.244 -5.982 7.361 1.00 85.19 197 GLU A N 1
ATOM 1502 C CA . GLU A 1 197 ? 2.632 -6.462 7.4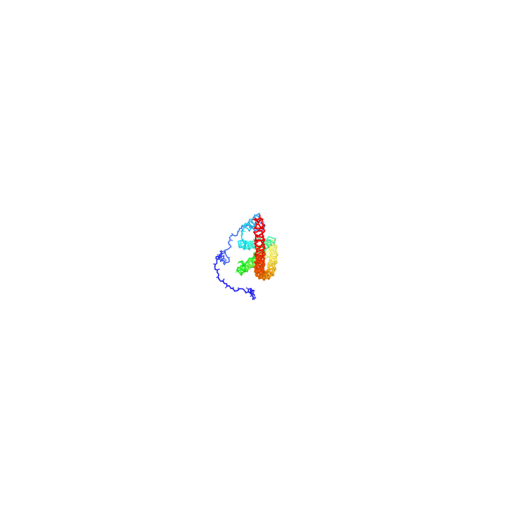51 1.00 85.19 197 GLU A CA 1
ATOM 1503 C C . GLU A 1 197 ? 2.932 -7.510 6.365 1.00 85.19 197 GLU A C 1
ATOM 1505 O O . GLU A 1 197 ? 3.918 -7.419 5.634 1.00 85.19 197 GLU A O 1
ATOM 1510 N N . ALA A 1 198 ? 2.030 -8.478 6.163 1.00 84.19 198 ALA A N 1
ATOM 1511 C CA . ALA A 1 198 ? 2.211 -9.499 5.133 1.00 84.19 198 ALA A CA 1
ATOM 1512 C C . ALA A 1 198 ? 2.175 -8.941 3.699 1.00 84.19 198 ALA A C 1
ATOM 1514 O O . ALA A 1 198 ? 2.712 -9.570 2.780 1.00 84.19 198 ALA A O 1
ATOM 1515 N N . GLU A 1 199 ? 1.484 -7.826 3.457 1.00 78.88 199 GLU A N 1
ATOM 1516 C CA . GLU A 1 199 ? 1.466 -7.196 2.137 1.00 78.88 199 GLU A CA 1
ATOM 1517 C C . GLU A 1 199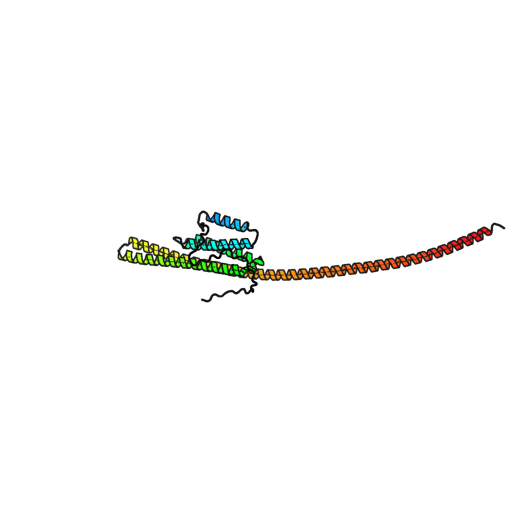 ? 2.699 -6.316 1.924 1.00 78.88 199 GLU A C 1
ATOM 1519 O O . GLU A 1 199 ? 3.236 -6.314 0.815 1.00 78.88 199 GLU A O 1
ATOM 1524 N N . GLU A 1 200 ? 3.203 -5.671 2.975 1.00 79.44 200 GLU A N 1
ATOM 1525 C CA . GLU A 1 200 ? 4.472 -4.937 2.967 1.00 79.44 200 GLU A CA 1
ATOM 1526 C C . GLU A 1 200 ? 5.661 -5.856 2.700 1.00 79.44 200 GLU A C 1
ATOM 1528 O O . GLU A 1 200 ? 6.427 -5.604 1.773 1.00 79.44 200 GLU A O 1
ATOM 1533 N N . GLU A 1 201 ? 5.768 -6.997 3.385 1.00 83.69 201 GLU A N 1
ATOM 1534 C CA . GLU A 1 201 ? 6.840 -7.966 3.118 1.00 83.69 201 GLU A CA 1
ATOM 1535 C C . GLU A 1 201 ? 6.809 -8.477 1.666 1.00 83.69 201 GLU A C 1
ATOM 1537 O O . GLU A 1 201 ? 7.841 -8.603 0.993 1.00 83.69 201 GLU A O 1
ATOM 1542 N N . LYS A 1 202 ? 5.609 -8.775 1.144 1.00 79.50 202 LYS A N 1
ATOM 1543 C CA . LYS A 1 202 ? 5.446 -9.185 -0.261 1.00 79.50 202 LYS A CA 1
ATOM 1544 C C . LYS A 1 202 ? 5.857 -8.078 -1.213 1.00 79.50 202 LYS A C 1
ATOM 1546 O O . LYS A 1 202 ? 6.385 -8.372 -2.289 1.00 79.50 202 LYS A O 1
ATOM 1551 N N . LEU A 1 203 ? 5.561 -6.841 -0.851 1.00 72.38 203 LEU A N 1
ATOM 1552 C CA . LEU A 1 203 ? 5.883 -5.687 -1.650 1.00 72.38 203 LEU A CA 1
ATOM 1553 C C . LEU A 1 203 ? 7.390 -5.433 -1.677 1.00 72.38 203 LEU A C 1
ATOM 1555 O O . LEU A 1 203 ? 7.946 -5.310 -2.765 1.00 72.38 203 LEU A O 1
ATOM 1559 N N . GLU A 1 204 ? 8.062 -5.433 -0.527 1.00 77.69 204 GLU A N 1
ATOM 1560 C CA . GLU A 1 204 ? 9.520 -5.315 -0.444 1.00 77.69 204 GLU A CA 1
ATOM 1561 C C . GLU A 1 204 ? 10.208 -6.395 -1.291 1.00 77.69 204 GLU A C 1
ATOM 1563 O O . GLU A 1 204 ? 11.137 -6.122 -2.058 1.00 77.69 204 GLU A O 1
ATOM 1568 N N . ALA A 1 205 ? 9.710 -7.634 -1.223 1.00 80.31 205 ALA A N 1
ATOM 1569 C CA . ALA A 1 205 ? 10.223 -8.730 -2.035 1.00 80.31 205 ALA A CA 1
ATOM 1570 C C . ALA A 1 205 ? 10.011 -8.504 -3.545 1.00 80.31 205 ALA A C 1
ATOM 1572 O O . ALA A 1 205 ? 10.886 -8.846 -4.348 1.00 80.31 205 ALA A O 1
ATOM 1573 N N . GLN A 1 206 ? 8.867 -7.940 -3.949 1.00 75.00 206 GLN A N 1
ATOM 1574 C CA . GLN A 1 206 ? 8.588 -7.591 -5.347 1.00 75.00 206 GLN A CA 1
ATOM 1575 C C . GLN A 1 206 ? 9.471 -6.442 -5.831 1.00 75.00 206 GLN A C 1
ATOM 1577 O O . GLN A 1 206 ? 10.078 -6.572 -6.892 1.00 75.00 206 GLN A O 1
ATOM 1582 N N . LEU A 1 207 ? 9.602 -5.377 -5.039 1.00 72.00 207 LEU A N 1
ATOM 1583 C CA . LEU A 1 207 ? 10.473 -4.234 -5.314 1.00 72.00 207 LEU A CA 1
ATOM 1584 C C . LEU A 1 207 ? 11.910 -4.684 -5.555 1.00 72.00 207 LEU A C 1
ATOM 1586 O O . LEU A 1 207 ? 12.480 -4.384 -6.600 1.00 72.00 207 LEU A O 1
ATOM 1590 N N . LYS A 1 208 ? 12.457 -5.500 -4.652 1.00 78.81 208 LYS A N 1
ATOM 1591 C CA . LYS A 1 208 ? 13.818 -6.032 -4.776 1.00 78.81 208 LYS A CA 1
ATOM 1592 C C . LYS A 1 208 ? 14.004 -6.906 -6.018 1.00 78.81 208 LYS A C 1
ATOM 1594 O O . LYS A 1 208 ? 15.068 -6.916 -6.634 1.00 78.81 208 LYS A O 1
ATOM 1599 N N . LYS A 1 209 ? 12.977 -7.675 -6.391 1.00 82.38 209 LYS A N 1
ATOM 1600 C CA . LYS A 1 209 ? 13.004 -8.495 -7.607 1.00 82.38 209 LYS A CA 1
ATOM 1601 C C . LYS A 1 209 ? 12.977 -7.631 -8.868 1.00 82.38 209 LYS A C 1
ATOM 1603 O O . LYS A 1 209 ? 13.691 -7.946 -9.816 1.00 82.38 209 LYS A O 1
ATOM 1608 N N . GLU A 1 210 ? 12.151 -6.589 -8.896 1.00 75.12 210 GLU A N 1
ATOM 1609 C CA . GLU A 1 210 ? 12.068 -5.678 -10.040 1.00 75.12 210 GLU A CA 1
ATOM 1610 C C . GLU A 1 210 ? 13.308 -4.793 -10.174 1.00 75.12 210 GLU A C 1
ATOM 1612 O O . GLU A 1 210 ? 13.763 -4.581 -11.291 1.00 75.12 210 GLU A O 1
ATOM 1617 N N . GLU A 1 211 ? 13.899 -4.339 -9.067 1.00 77.44 211 GLU A N 1
ATOM 1618 C CA . GLU A 1 211 ? 15.187 -3.636 -9.062 1.00 77.44 211 GLU A CA 1
ATOM 1619 C C . GLU A 1 211 ? 16.270 -4.479 -9.739 1.00 77.44 211 GLU A C 1
ATOM 1621 O O . GLU A 1 211 ? 16.857 -4.043 -10.726 1.00 77.44 211 GLU A O 1
ATOM 1626 N N . LYS A 1 212 ? 16.428 -5.737 -9.310 1.00 81.06 212 LYS A N 1
ATOM 1627 C CA . LYS A 1 212 ? 17.386 -6.662 -9.923 1.00 81.06 212 LYS A CA 1
ATOM 1628 C C . LYS A 1 212 ? 17.109 -6.904 -11.412 1.00 81.06 212 LYS A C 1
ATOM 1630 O O . LYS A 1 212 ? 18.031 -6.963 -12.214 1.00 81.06 212 LYS A O 1
ATOM 1635 N N . ALA A 1 213 ? 15.842 -7.070 -11.789 1.00 79.56 213 ALA A N 1
ATOM 1636 C CA . ALA A 1 213 ? 15.477 -7.276 -13.190 1.00 79.56 213 ALA A CA 1
ATOM 1637 C C . ALA A 1 213 ? 15.801 -6.048 -14.059 1.00 79.56 213 ALA A C 1
ATOM 1639 O O . ALA A 1 213 ? 16.135 -6.199 -15.231 1.00 79.56 213 ALA A O 1
ATOM 1640 N N . LEU A 1 214 ? 15.700 -4.845 -13.488 1.00 78.94 214 LEU A N 1
ATOM 1641 C CA . LEU A 1 214 ? 16.008 -3.597 -14.176 1.00 78.94 214 LEU A CA 1
ATOM 1642 C C . LEU A 1 214 ? 17.521 -3.410 -14.346 1.00 78.94 214 LEU A C 1
ATOM 1644 O O . LEU A 1 214 ? 17.943 -3.027 -15.432 1.00 78.94 214 LEU A O 1
ATOM 1648 N N . GLU A 1 215 ? 18.323 -3.766 -13.337 1.00 80.12 215 GLU A N 1
ATOM 1649 C CA . GLU A 1 215 ? 19.791 -3.833 -13.450 1.00 80.12 215 GLU A CA 1
ATOM 1650 C C . GLU A 1 215 ? 20.220 -4.808 -14.560 1.00 80.12 215 GLU A C 1
ATOM 1652 O O . GLU A 1 215 ? 20.965 -4.432 -15.461 1.00 80.12 215 GLU A O 1
ATOM 1657 N N . GLU A 1 216 ? 19.677 -6.032 -14.567 1.00 86.50 216 GLU A N 1
ATOM 1658 C CA . GLU A 1 216 ? 19.959 -7.033 -15.611 1.00 86.50 216 GLU A CA 1
ATOM 1659 C C . GLU A 1 216 ? 19.543 -6.536 -17.015 1.00 86.50 216 GLU A C 1
ATOM 1661 O O . GLU A 1 216 ? 20.212 -6.812 -18.014 1.00 86.50 216 GLU A O 1
ATOM 1666 N N . GLN A 1 217 ? 18.440 -5.785 -17.114 1.00 79.00 217 GLN A N 1
ATOM 1667 C CA . GLN A 1 217 ? 17.986 -5.191 -18.372 1.00 79.00 217 GLN A CA 1
ATOM 1668 C C . GLN A 1 217 ? 18.909 -4.059 -18.850 1.00 79.00 217 GLN A C 1
ATOM 1670 O O . GLN A 1 217 ? 19.134 -3.925 -20.055 1.00 79.00 217 GLN A O 1
ATOM 1675 N N . GLU A 1 218 ? 19.412 -3.234 -17.933 1.00 82.62 218 GLU A N 1
ATOM 1676 C CA . GLU A 1 218 ? 20.346 -2.152 -18.240 1.00 82.62 218 GLU A CA 1
ATOM 1677 C C . GLU A 1 218 ? 21.694 -2.707 -18.716 1.00 82.62 218 GLU A C 1
ATOM 1679 O O . GLU A 1 218 ? 22.194 -2.276 -19.756 1.00 82.62 218 GLU A O 1
ATOM 1684 N N . GLU A 1 219 ? 22.222 -3.733 -18.043 1.00 90.12 219 GLU A N 1
ATOM 1685 C CA . GLU A 1 219 ? 23.421 -4.457 -18.480 1.00 90.12 219 GLU A CA 1
ATOM 1686 C C . GLU A 1 219 ? 23.248 -5.025 -19.897 1.00 90.12 219 GLU A C 1
ATOM 1688 O O . GLU A 1 219 ? 24.053 -4.738 -20.785 1.00 90.12 219 GLU A O 1
ATOM 1693 N N . ALA A 1 220 ? 22.147 -5.739 -20.160 1.00 89.56 220 ALA A N 1
ATOM 1694 C CA . ALA A 1 220 ? 21.865 -6.299 -21.483 1.00 89.56 220 ALA A CA 1
ATOM 1695 C C . ALA A 1 220 ? 21.715 -5.222 -22.574 1.00 89.56 220 ALA A C 1
ATOM 1697 O O . ALA A 1 220 ? 22.045 -5.452 -23.742 1.00 89.56 220 ALA A O 1
ATOM 1698 N N . ARG A 1 221 ? 21.202 -4.038 -22.220 1.00 88.94 221 ARG A N 1
ATOM 1699 C CA . ARG A 1 221 ? 21.092 -2.909 -23.148 1.00 88.94 221 ARG A CA 1
ATOM 1700 C C . ARG A 1 221 ? 22.467 -2.354 -23.509 1.00 88.94 221 ARG A C 1
ATOM 1702 O O . ARG A 1 221 ? 22.699 -2.110 -24.691 1.00 88.94 221 ARG A O 1
ATOM 1709 N N . ASN A 1 222 ? 23.349 -2.190 -22.527 1.00 90.12 222 ASN A N 1
ATOM 1710 C CA . ASN A 1 222 ? 24.714 -1.716 -22.750 1.00 90.12 222 ASN A CA 1
ATOM 1711 C C . ASN A 1 222 ? 25.499 -2.710 -23.619 1.00 90.12 222 ASN A C 1
ATOM 1713 O O . ASN A 1 222 ? 26.112 -2.310 -24.605 1.00 90.12 222 ASN A O 1
ATOM 1717 N N . GLU A 1 223 ? 25.390 -4.015 -23.347 1.00 94.81 223 GLU A N 1
ATOM 1718 C CA . GLU A 1 223 ? 26.004 -5.054 -24.187 1.00 94.81 223 GLU A CA 1
ATOM 1719 C C . GLU A 1 223 ? 25.484 -5.025 -25.634 1.00 94.81 223 GLU A C 1
ATOM 1721 O O . GLU A 1 223 ? 26.248 -5.204 -26.586 1.00 94.81 223 GLU A O 1
ATOM 1726 N N . LEU A 1 224 ? 24.181 -4.788 -25.824 1.00 93.50 224 LEU A N 1
ATOM 1727 C CA . LEU A 1 224 ? 23.585 -4.661 -27.154 1.00 93.50 224 LEU A CA 1
ATOM 1728 C C . LEU A 1 224 ? 24.091 -3.417 -27.898 1.00 93.50 224 LEU A C 1
ATOM 1730 O O . LEU A 1 224 ? 24.232 -3.459 -29.120 1.00 93.50 224 LEU A O 1
ATOM 1734 N N . GLU A 1 225 ? 24.310 -2.313 -27.188 1.00 94.19 225 GLU A N 1
ATOM 1735 C CA . GLU A 1 225 ? 24.857 -1.077 -27.748 1.00 94.19 225 GLU A CA 1
ATOM 1736 C C . GLU A 1 225 ? 26.309 -1.284 -28.196 1.00 94.19 225 GLU A C 1
ATOM 1738 O O . GLU A 1 225 ? 26.604 -1.078 -29.373 1.00 94.19 225 GLU A O 1
ATOM 1743 N N . GLU A 1 226 ? 27.157 -1.868 -27.344 1.00 94.69 226 GLU A N 1
ATOM 1744 C CA . GLU A 1 226 ? 28.530 -2.242 -27.715 1.00 94.69 226 GLU A CA 1
ATOM 1745 C C . GLU A 1 226 ? 28.576 -3.211 -28.909 1.00 94.69 226 GLU A C 1
ATOM 1747 O O . GLU A 1 226 ? 29.424 -3.098 -29.796 1.00 94.69 226 GLU A O 1
ATOM 1752 N N . ALA A 1 227 ? 27.671 -4.193 -28.956 1.00 95.00 227 ALA A N 1
ATOM 1753 C CA . ALA A 1 227 ? 27.617 -5.147 -30.060 1.00 95.00 227 ALA A CA 1
ATOM 1754 C C . ALA A 1 227 ? 27.241 -4.478 -31.392 1.00 95.00 227 ALA A C 1
ATOM 1756 O O . ALA A 1 227 ? 27.745 -4.884 -32.442 1.00 95.00 227 ALA A O 1
ATOM 1757 N N . LYS A 1 228 ? 26.374 -3.457 -31.360 1.00 94.50 228 LYS A N 1
ATOM 1758 C CA . LYS A 1 228 ? 26.009 -2.671 -32.546 1.00 94.50 228 LYS A CA 1
ATOM 1759 C C . LYS A 1 228 ? 27.172 -1.825 -33.036 1.00 94.50 228 LYS A C 1
ATOM 1761 O O . LYS A 1 228 ? 27.426 -1.843 -34.236 1.00 94.50 228 LYS A O 1
ATOM 1766 N N . GLU A 1 229 ? 27.891 -1.162 -32.133 1.00 94.62 229 GLU A N 1
ATOM 1767 C CA . GLU A 1 229 ? 29.085 -0.384 -32.484 1.00 94.62 229 GLU A CA 1
ATOM 1768 C C . GLU A 1 229 ? 30.134 -1.274 -33.163 1.00 94.62 229 GLU A C 1
ATOM 1770 O O . GLU A 1 229 ? 30.569 -0.983 -34.275 1.00 94.62 229 GLU A O 1
ATOM 1775 N N . ARG A 1 230 ? 30.440 -2.446 -32.585 1.00 94.38 230 ARG A N 1
ATOM 1776 C CA . ARG A 1 230 ? 31.362 -3.414 -33.212 1.00 94.38 230 ARG A CA 1
ATOM 1777 C C . ARG A 1 230 ? 30.871 -3.904 -34.574 1.00 94.38 230 ARG A C 1
ATOM 1779 O O . ARG A 1 230 ? 31.674 -4.161 -35.468 1.00 94.38 230 ARG A O 1
ATOM 1786 N N . GLN A 1 231 ? 29.562 -4.093 -34.740 1.00 93.44 231 GLN A N 1
ATOM 1787 C CA . GLN A 1 231 ? 28.991 -4.505 -36.022 1.00 93.44 231 GLN A CA 1
ATOM 1788 C C . GLN A 1 231 ? 29.125 -3.404 -37.082 1.00 93.44 231 GLN A C 1
ATOM 1790 O O . GLN A 1 231 ? 29.341 -3.719 -38.253 1.00 93.44 231 GLN A O 1
ATOM 1795 N N . GLU A 1 232 ? 28.980 -2.141 -36.687 1.00 94.50 232 GLU A N 1
ATOM 1796 C CA . GLU A 1 232 ? 29.155 -0.983 -37.562 1.00 94.50 232 GLU A CA 1
ATOM 1797 C C . GLU A 1 232 ? 30.620 -0.833 -37.986 1.00 94.50 232 GLU A C 1
ATOM 1799 O O . GLU A 1 232 ? 30.883 -0.805 -39.186 1.00 94.50 232 GLU A O 1
ATOM 1804 N N . GLU A 1 233 ? 31.569 -0.910 -37.047 1.00 94.44 233 GLU A N 1
ATOM 1805 C CA . GLU A 1 233 ? 33.012 -0.904 -37.343 1.00 94.44 233 GLU A CA 1
ATOM 1806 C C . GLU A 1 233 ? 33.406 -2.020 -38.324 1.00 94.44 233 GLU A C 1
ATOM 1808 O O . GLU A 1 233 ? 34.064 -1.775 -39.335 1.00 94.44 233 GLU A O 1
ATOM 1813 N N . LEU A 1 234 ? 32.945 -3.255 -38.083 1.00 93.56 234 LEU A N 1
ATOM 1814 C CA . LEU A 1 234 ? 33.207 -4.386 -38.981 1.00 93.56 234 LEU A CA 1
ATOM 1815 C C . LEU A 1 234 ? 32.617 -4.170 -40.378 1.00 93.56 234 LEU A C 1
ATOM 1817 O O . LEU A 1 234 ? 33.173 -4.648 -41.369 1.00 93.56 234 LEU A O 1
ATOM 1821 N N . ARG A 1 235 ? 31.473 -3.488 -40.470 1.00 95.56 235 ARG A N 1
ATOM 1822 C CA . ARG A 1 235 ? 30.831 -3.181 -41.748 1.00 95.56 235 ARG A CA 1
ATOM 1823 C C . ARG A 1 235 ? 31.605 -2.111 -42.508 1.00 95.56 235 ARG A C 1
ATOM 1825 O O . ARG A 1 235 ? 31.771 -2.263 -43.716 1.00 95.56 235 ARG A O 1
ATOM 1832 N N . GLU A 1 236 ? 32.070 -1.066 -41.832 1.00 94.44 236 GLU A N 1
ATOM 1833 C CA . GLU A 1 236 ? 32.923 -0.038 -42.434 1.00 94.44 236 GLU A CA 1
ATOM 1834 C C . GLU A 1 236 ? 34.239 -0.645 -42.936 1.00 94.44 236 GLU A C 1
ATOM 1836 O O . GLU A 1 236 ? 34.602 -0.437 -44.093 1.00 94.44 236 GLU A O 1
ATOM 1841 N N . GLU A 1 237 ? 34.885 -1.499 -42.135 1.00 93.75 237 GLU A N 1
ATOM 1842 C CA . GLU A 1 237 ? 36.116 -2.198 -42.528 1.00 93.75 237 GLU A CA 1
ATOM 1843 C C . GLU A 1 237 ? 35.893 -3.106 -43.754 1.00 93.75 237 GLU A C 1
ATOM 1845 O O . GLU A 1 237 ? 36.727 -3.172 -44.660 1.00 93.75 237 GLU A O 1
ATOM 1850 N N . GLN A 1 238 ? 34.754 -3.805 -43.822 1.00 92.62 238 GLN A N 1
ATOM 1851 C CA . GLN A 1 238 ? 34.392 -4.611 -44.994 1.00 92.62 238 GLN A CA 1
ATOM 1852 C C . GLN A 1 238 ? 34.163 -3.751 -46.239 1.00 92.62 238 GLN A C 1
ATOM 1854 O O . GLN A 1 238 ? 34.627 -4.116 -47.317 1.00 92.62 238 GLN A O 1
ATOM 1859 N N . GLN A 1 239 ? 33.483 -2.611 -46.102 1.00 94.19 239 GLN A N 1
ATOM 1860 C CA . GLN A 1 239 ? 33.251 -1.690 -47.216 1.00 94.19 239 GLN A CA 1
ATOM 1861 C C . GLN A 1 239 ? 34.551 -1.074 -47.735 1.00 94.19 239 GLN A C 1
ATOM 1863 O O . GLN A 1 239 ? 34.713 -0.923 -48.947 1.00 94.19 239 GLN A O 1
ATOM 1868 N N . GLU A 1 240 ? 35.486 -0.744 -46.844 1.00 93.56 240 GLU A N 1
ATOM 1869 C CA . GLU A 1 240 ? 36.806 -0.251 -47.229 1.00 93.56 240 GLU A CA 1
ATOM 1870 C C . GLU A 1 240 ? 37.591 -1.321 -47.994 1.00 93.56 240 GLU A C 1
ATOM 1872 O O . GLU A 1 240 ? 38.050 -1.052 -49.103 1.00 93.56 240 GLU A O 1
ATOM 1877 N N . LYS A 1 241 ? 37.630 -2.560 -47.486 1.00 92.44 241 LYS A N 1
ATOM 1878 C CA . LYS A 1 241 ? 38.258 -3.699 -48.179 1.00 92.44 241 LYS A CA 1
ATOM 1879 C C . LYS A 1 241 ? 37.646 -3.974 -49.551 1.00 92.44 241 LYS A C 1
ATOM 1881 O O . LYS A 1 241 ? 38.372 -4.261 -50.499 1.00 92.44 241 LYS A O 1
ATOM 1886 N N . GLU A 1 242 ? 36.322 -3.891 -49.682 1.00 92.62 242 GLU A N 1
ATOM 1887 C CA . GLU A 1 242 ? 35.647 -4.033 -50.978 1.00 92.62 242 GLU A CA 1
ATOM 1888 C C . GLU A 1 242 ? 36.020 -2.903 -51.946 1.00 92.62 242 GLU A C 1
ATOM 1890 O O . GLU A 1 242 ? 36.203 -3.156 -53.139 1.00 92.62 242 GLU A O 1
ATOM 1895 N N . ARG A 1 243 ? 36.157 -1.666 -51.450 1.00 94.50 243 ARG A N 1
ATOM 1896 C CA . ARG A 1 243 ? 36.584 -0.524 -52.266 1.00 94.50 243 ARG A CA 1
ATOM 1897 C C . ARG A 1 243 ? 38.029 -0.685 -52.732 1.00 94.50 243 ARG A C 1
ATOM 1899 O O . ARG A 1 243 ? 38.273 -0.541 -53.924 1.00 94.50 243 ARG A O 1
ATOM 1906 N N . GLU A 1 244 ? 38.947 -1.024 -51.830 1.00 93.00 244 GLU A N 1
ATOM 1907 C CA . GLU A 1 244 ? 40.359 -1.263 -52.158 1.00 93.00 244 GLU A CA 1
ATOM 1908 C C . GLU A 1 244 ? 40.513 -2.392 -53.183 1.00 93.00 244 GLU A C 1
ATOM 1910 O O . GLU A 1 244 ? 41.191 -2.224 -54.194 1.00 93.00 244 GLU A O 1
ATOM 1915 N N . ALA A 1 245 ? 39.820 -3.518 -52.984 1.00 92.56 245 ALA A N 1
ATOM 1916 C CA . ALA A 1 245 ? 39.857 -4.638 -53.924 1.00 92.56 245 ALA A CA 1
ATOM 1917 C C . ALA A 1 245 ? 39.329 -4.249 -55.315 1.00 92.56 245 ALA A C 1
ATOM 1919 O O . ALA A 1 245 ? 39.846 -4.712 -56.334 1.00 92.56 245 ALA A O 1
ATOM 1920 N N . LYS A 1 246 ? 38.301 -3.395 -55.368 1.00 93.38 246 LYS A N 1
ATOM 1921 C CA . LYS A 1 246 ? 37.750 -2.893 -56.627 1.00 93.38 246 LYS A CA 1
ATOM 1922 C C . LYS A 1 246 ? 38.700 -1.916 -57.320 1.00 93.38 246 LYS A C 1
ATOM 1924 O O . LYS A 1 246 ? 38.858 -2.010 -58.531 1.00 93.38 246 LYS A O 1
ATOM 1929 N N . GLU A 1 247 ? 39.339 -1.020 -56.572 1.00 92.50 247 GLU A N 1
ATOM 1930 C CA . GLU A 1 247 ? 40.356 -0.106 -57.106 1.00 92.50 247 GLU A CA 1
ATOM 1931 C C . GLU A 1 247 ? 41.556 -0.879 -57.676 1.00 92.50 247 GLU A C 1
ATOM 1933 O O . GLU A 1 247 ? 41.962 -0.607 -58.804 1.00 92.50 247 GLU A O 1
ATOM 1938 N N . GLU A 1 248 ? 42.049 -1.906 -56.972 1.00 91.75 248 GLU A N 1
ATOM 1939 C CA . GLU A 1 248 ? 43.137 -2.771 -57.457 1.00 91.75 248 GLU A CA 1
ATOM 1940 C C . GLU A 1 248 ? 42.732 -3.543 -58.728 1.00 91.75 248 GLU A C 1
ATOM 1942 O O . GLU A 1 248 ? 43.530 -3.718 -59.652 1.00 91.75 248 GLU A O 1
ATOM 1947 N N . GLN A 1 249 ? 41.480 -4.009 -58.803 1.00 91.62 249 GLN A N 1
ATOM 1948 C CA . GLN A 1 249 ? 40.962 -4.682 -59.993 1.00 91.62 249 GLN A CA 1
ATOM 1949 C C . GLN A 1 249 ? 40.837 -3.723 -61.186 1.00 91.62 249 GLN A C 1
ATOM 1951 O O . GLN A 1 249 ? 41.223 -4.085 -62.298 1.00 91.62 249 GLN A O 1
ATOM 1956 N N . ASP A 1 250 ? 40.322 -2.512 -60.965 1.00 93.00 250 ASP A N 1
ATOM 1957 C CA . ASP A 1 250 ? 40.196 -1.483 -62.000 1.00 93.00 250 ASP A CA 1
ATOM 1958 C C . ASP A 1 250 ? 41.578 -1.021 -62.506 1.00 93.00 250 ASP A C 1
ATOM 1960 O O . ASP A 1 250 ? 41.735 -0.744 -63.698 1.00 93.00 250 ASP A O 1
ATOM 1964 N N . GLU A 1 251 ? 42.591 -0.963 -61.633 1.00 92.06 251 GLU A N 1
ATOM 1965 C CA . GLU A 1 251 ? 43.980 -0.660 -62.005 1.00 92.06 251 GLU A CA 1
ATOM 1966 C C . GLU A 1 251 ? 44.591 -1.772 -62.869 1.00 92.06 251 GLU A C 1
ATOM 1968 O O . GLU A 1 251 ? 45.094 -1.483 -63.955 1.00 92.06 251 GLU A O 1
ATOM 1973 N N . LYS A 1 252 ? 44.441 -3.046 -62.477 1.00 91.56 252 LYS A N 1
ATOM 1974 C CA . LYS A 1 252 ? 44.888 -4.190 -63.297 1.00 91.56 252 LYS A CA 1
ATOM 1975 C C . LYS A 1 252 ? 44.236 -4.215 -64.676 1.00 91.56 252 LYS A C 1
ATOM 1977 O O . LYS A 1 252 ? 44.921 -4.430 -65.669 1.00 91.56 252 LYS A O 1
ATOM 1982 N N . LEU A 1 253 ? 42.929 -3.957 -64.755 1.00 91.62 253 LEU A N 1
ATOM 1983 C CA . LEU A 1 253 ? 42.216 -3.905 -66.034 1.00 91.62 253 LEU A CA 1
ATOM 1984 C C . LEU A 1 253 ? 42.724 -2.773 -66.936 1.00 91.62 253 LEU A C 1
ATOM 1986 O O . LEU A 1 253 ? 42.771 -2.939 -68.154 1.00 91.62 253 LEU A O 1
ATOM 1990 N N . LYS A 1 254 ? 43.107 -1.623 -66.364 1.00 92.19 254 LYS A N 1
ATOM 1991 C CA . LYS A 1 254 ? 43.730 -0.535 -67.131 1.00 92.19 254 LYS A CA 1
ATOM 1992 C C . LYS A 1 254 ? 45.109 -0.919 -67.647 1.00 92.19 254 LYS A C 1
ATOM 1994 O O . LYS A 1 254 ? 45.373 -0.673 -68.819 1.00 92.19 254 LYS A O 1
ATOM 1999 N N . GLU A 1 255 ? 45.954 -1.518 -66.808 1.00 90.62 255 GLU A N 1
ATOM 2000 C CA . GLU A 1 255 ? 47.279 -1.985 -67.230 1.00 90.62 255 GLU A CA 1
ATOM 2001 C C . GLU A 1 255 ? 47.175 -3.035 -68.346 1.00 90.62 255 GLU A C 1
ATOM 2003 O O . GLU A 1 255 ? 47.892 -2.948 -69.341 1.00 90.62 255 GLU A O 1
ATOM 2008 N N . GLU A 1 256 ? 46.254 -3.998 -68.226 1.00 89.81 256 GLU A N 1
ATOM 2009 C CA . GLU A 1 256 ? 45.998 -5.001 -69.267 1.00 89.81 256 GLU A CA 1
ATOM 2010 C C . GLU A 1 256 ? 45.521 -4.354 -70.577 1.00 89.81 256 GLU A C 1
ATOM 2012 O O . GLU A 1 256 ? 46.036 -4.682 -71.647 1.00 89.81 256 GLU A O 1
ATOM 2017 N N . ALA A 1 257 ? 44.595 -3.393 -70.504 1.00 90.06 257 ALA A N 1
ATOM 2018 C CA . ALA A 1 257 ? 44.102 -2.677 -71.681 1.00 90.06 257 ALA A CA 1
ATOM 2019 C C . ALA A 1 257 ? 45.189 -1.821 -72.356 1.00 90.06 257 ALA A C 1
ATOM 2021 O O . ALA A 1 257 ? 45.220 -1.726 -73.583 1.00 90.06 257 ALA A O 1
ATOM 2022 N N . GLU A 1 258 ? 46.086 -1.203 -71.581 1.00 90.31 258 GLU A N 1
ATOM 2023 C CA . GLU A 1 258 ? 47.220 -0.437 -72.111 1.00 90.31 258 GLU A CA 1
ATOM 2024 C C . GLU A 1 258 ? 48.233 -1.357 -72.807 1.00 90.31 258 GLU A C 1
ATOM 2026 O O . GLU A 1 258 ? 48.668 -1.062 -73.921 1.00 90.31 258 GLU A O 1
ATOM 2031 N N . GLN A 1 259 ? 48.535 -2.518 -72.216 1.00 90.38 259 GLN A N 1
ATOM 2032 C CA . GLN A 1 259 ? 49.387 -3.532 -72.845 1.00 90.38 259 GLN A CA 1
ATOM 2033 C C . GLN A 1 259 ? 48.782 -4.076 -74.145 1.00 90.38 259 GLN A C 1
ATOM 2035 O O . GLN A 1 259 ? 49.504 -4.268 -75.125 1.00 90.38 259 GLN A O 1
ATOM 2040 N N . GLU A 1 260 ? 47.472 -4.328 -74.173 1.00 91.38 260 GLU A N 1
ATOM 2041 C CA . GLU A 1 260 ? 46.769 -4.789 -75.374 1.00 91.38 260 GLU A CA 1
ATOM 2042 C C . GLU A 1 260 ? 46.762 -3.708 -76.466 1.00 91.38 260 GLU A C 1
ATOM 2044 O O . GLU A 1 260 ? 47.034 -4.005 -77.630 1.00 91.38 260 GLU A O 1
ATOM 2049 N N . ALA A 1 261 ? 46.546 -2.440 -76.100 1.00 87.81 261 ALA A N 1
ATOM 2050 C CA . ALA A 1 261 ? 46.629 -1.316 -77.029 1.00 87.81 261 ALA A CA 1
ATOM 2051 C C . ALA A 1 261 ? 48.035 -1.162 -77.634 1.00 87.81 261 ALA A C 1
ATOM 2053 O O . ALA A 1 261 ? 48.157 -0.993 -78.847 1.00 87.81 261 ALA A O 1
ATOM 2054 N N . GLU A 1 262 ? 49.093 -1.287 -76.827 1.00 89.19 262 GLU A N 1
ATOM 2055 C CA . GLU A 1 262 ? 50.479 -1.223 -77.310 1.00 89.19 262 GLU A CA 1
ATOM 2056 C C . GLU A 1 262 ? 50.816 -2.405 -78.241 1.00 89.19 262 GLU A C 1
ATOM 2058 O O . GLU A 1 262 ? 51.557 -2.258 -79.218 1.00 89.19 262 GLU A O 1
ATOM 2063 N N . GLN A 1 263 ? 50.275 -3.599 -77.969 1.00 89.12 263 GLN A N 1
ATOM 2064 C CA . GLN A 1 263 ? 50.418 -4.751 -78.865 1.00 89.12 263 GLN A CA 1
ATOM 2065 C C . GLN A 1 263 ? 49.714 -4.513 -80.201 1.00 89.12 263 GLN A C 1
ATOM 2067 O O . GLN A 1 263 ? 50.321 -4.748 -81.248 1.00 89.12 263 GLN A O 1
ATOM 2072 N N . LEU A 1 264 ? 48.480 -4.007 -80.171 1.00 87.69 264 LEU A N 1
ATOM 2073 C CA . LEU A 1 264 ? 47.723 -3.669 -81.373 1.00 87.69 264 LEU A CA 1
ATOM 2074 C C . LEU A 1 264 ? 48.430 -2.593 -82.198 1.00 87.69 264 LEU A C 1
ATOM 2076 O O . LEU A 1 264 ? 48.522 -2.743 -83.412 1.00 87.69 264 LEU A O 1
ATOM 2080 N N . GLU A 1 265 ? 48.991 -1.560 -81.565 1.00 88.19 265 GLU A N 1
ATOM 2081 C CA . GLU A 1 265 ? 49.760 -0.518 -82.256 1.00 88.19 265 GLU A CA 1
ATOM 2082 C C . GLU A 1 265 ? 50.962 -1.121 -83.002 1.00 88.19 265 GLU A C 1
ATOM 2084 O O . GLU A 1 265 ? 51.130 -0.901 -84.204 1.00 88.19 265 GLU A O 1
ATOM 2089 N N . LYS A 1 266 ? 51.735 -1.991 -82.338 1.00 88.50 266 LYS A N 1
ATOM 2090 C CA . LYS A 1 266 ? 52.858 -2.714 -82.963 1.00 88.50 266 LYS A CA 1
ATOM 2091 C C . LYS A 1 266 ? 52.419 -3.632 -84.103 1.00 88.50 266 LYS A C 1
ATOM 2093 O O . LYS A 1 266 ? 53.174 -3.826 -85.056 1.00 88.50 266 LYS A O 1
ATOM 2098 N N . GLU A 1 267 ? 51.250 -4.258 -84.005 1.00 87.88 267 GLU A N 1
ATOM 2099 C CA . GLU A 1 267 ? 50.695 -5.070 -85.092 1.00 87.88 267 GLU A CA 1
ATOM 2100 C C . GLU A 1 267 ? 50.239 -4.207 -86.270 1.00 87.88 267 GLU A C 1
ATOM 2102 O O . GLU A 1 267 ? 50.522 -4.558 -87.416 1.00 87.88 267 GLU A O 1
ATOM 2107 N N . THR A 1 268 ? 49.605 -3.061 -86.006 1.00 84.62 268 THR A N 1
ATOM 2108 C CA . THR A 1 268 ? 49.206 -2.114 -87.053 1.00 84.62 268 THR A CA 1
ATOM 2109 C C . THR A 1 268 ? 50.409 -1.515 -87.768 1.00 84.62 268 THR A C 1
ATOM 2111 O O . THR A 1 268 ? 50.415 -1.499 -88.992 1.00 84.62 268 THR A O 1
ATOM 2114 N N . GLU A 1 269 ? 51.463 -1.129 -87.046 1.00 85.94 269 GLU A N 1
ATOM 2115 C CA . GLU A 1 269 ? 52.693 -0.591 -87.638 1.00 85.94 269 GLU A CA 1
ATOM 2116 C C . GLU A 1 269 ? 53.372 -1.633 -88.543 1.00 85.94 269 GLU A C 1
ATOM 2118 O O . GLU A 1 269 ? 53.765 -1.334 -89.670 1.00 85.94 269 GLU A O 1
ATOM 2123 N N . LYS A 1 270 ? 53.426 -2.903 -88.113 1.00 86.44 270 LYS A N 1
ATOM 2124 C CA . LYS A 1 270 ? 53.912 -4.005 -88.962 1.00 86.44 270 LYS A CA 1
ATOM 2125 C C . LYS A 1 270 ? 53.048 -4.210 -90.202 1.00 86.44 270 LYS A C 1
ATOM 2127 O O . LYS A 1 270 ? 53.588 -4.434 -91.282 1.00 86.44 270 LYS A O 1
ATOM 2132 N N . ALA A 1 271 ? 51.726 -4.160 -90.054 1.00 82.44 271 ALA A N 1
ATOM 2133 C CA . ALA A 1 271 ? 50.809 -4.302 -91.177 1.00 82.44 271 ALA A CA 1
ATOM 2134 C C . ALA A 1 271 ? 50.960 -3.141 -92.174 1.00 82.44 271 ALA A C 1
ATOM 2136 O O . ALA A 1 271 ? 50.954 -3.380 -93.379 1.00 82.44 271 ALA A O 1
ATOM 2137 N N . GLU A 1 272 ? 51.152 -1.910 -91.694 1.00 82.12 272 GLU A N 1
ATOM 2138 C CA . GLU A 1 272 ? 51.436 -0.731 -92.519 1.00 82.12 272 GLU A CA 1
ATOM 2139 C C . GLU A 1 272 ? 52.791 -0.829 -93.236 1.00 82.12 272 GLU A C 1
ATOM 2141 O O . GLU A 1 272 ? 52.893 -0.510 -94.421 1.00 82.12 272 GLU A O 1
ATOM 2146 N N . GLU A 1 273 ? 53.837 -1.331 -92.573 1.00 80.56 273 GLU A N 1
ATOM 2147 C CA . GLU A 1 273 ? 55.108 -1.618 -93.247 1.00 80.56 273 GLU A CA 1
ATOM 2148 C C . GLU A 1 273 ? 54.945 -2.672 -94.351 1.00 80.56 273 GLU A C 1
ATOM 2150 O O . GLU A 1 273 ? 55.532 -2.552 -95.431 1.00 80.56 273 GLU A O 1
ATOM 2155 N N . GLU A 1 274 ? 54.174 -3.731 -94.095 1.00 81.88 274 GLU A N 1
ATOM 2156 C CA . GLU A 1 274 ? 53.916 -4.785 -95.076 1.00 81.88 274 GLU A CA 1
ATOM 2157 C C . GLU A 1 274 ? 53.092 -4.281 -96.264 1.00 81.88 274 GLU A C 1
ATOM 2159 O O . GLU A 1 274 ? 53.420 -4.620 -97.407 1.00 81.88 274 GLU A O 1
ATOM 2164 N N . THR A 1 275 ? 52.075 -3.445 -96.033 1.00 77.75 275 THR A N 1
ATOM 2165 C CA . THR A 1 275 ? 51.298 -2.824 -97.113 1.00 77.75 275 THR A CA 1
ATOM 2166 C C . THR A 1 275 ? 52.148 -1.846 -97.913 1.00 77.75 275 THR A C 1
ATOM 2168 O O . THR A 1 275 ? 52.137 -1.936 -99.138 1.00 77.75 275 THR A O 1
ATOM 2171 N N . HIS A 1 276 ? 52.965 -1.003 -97.273 1.00 79.62 276 HIS A N 1
ATOM 2172 C CA . HIS A 1 276 ? 53.892 -0.112 -97.979 1.00 79.62 276 HIS A CA 1
ATOM 2173 C C . HIS A 1 276 ? 54.884 -0.901 -98.846 1.00 79.62 276 HIS A C 1
ATOM 2175 O O . HIS A 1 276 ? 55.098 -0.575 -100.014 1.00 79.62 276 HIS A O 1
ATOM 2181 N N . ARG A 1 277 ? 55.455 -1.997 -98.321 1.00 79.00 277 ARG A N 1
ATOM 2182 C CA . ARG A 1 277 ? 56.324 -2.896 -99.104 1.00 79.00 277 ARG A CA 1
ATOM 2183 C C . ARG A 1 277 ? 55.581 -3.558 -100.267 1.00 79.00 277 ARG A C 1
ATOM 2185 O O . ARG A 1 277 ? 56.178 -3.789 -101.317 1.00 79.00 277 ARG A O 1
ATOM 2192 N N . ALA A 1 278 ? 54.306 -3.904 -100.097 1.00 75.25 278 ALA A N 1
ATOM 2193 C CA . ALA A 1 278 ? 53.485 -4.458 -101.171 1.00 75.25 278 ALA A CA 1
ATOM 2194 C C . ALA A 1 278 ? 53.156 -3.407 -102.247 1.00 75.25 278 ALA A C 1
ATOM 2196 O O . ALA A 1 278 ? 53.225 -3.718 -103.436 1.00 75.25 278 ALA A O 1
ATOM 2197 N N . GLU A 1 279 ? 52.858 -2.167 -101.854 1.00 73.81 279 GLU A N 1
ATOM 2198 C CA . GLU A 1 279 ? 52.621 -1.043 -102.765 1.00 73.81 279 GLU A CA 1
ATOM 2199 C C . GLU A 1 279 ? 53.878 -0.655 -103.555 1.00 73.81 279 GLU A C 1
ATOM 2201 O O . GLU A 1 279 ? 53.787 -0.433 -104.764 1.00 73.81 279 GLU A O 1
ATOM 2206 N N . GLU A 1 280 ? 55.058 -0.629 -102.925 1.00 73.19 280 GLU A N 1
ATOM 2207 C CA . GLU A 1 280 ? 56.333 -0.421 -103.629 1.00 73.19 280 GLU A CA 1
ATOM 2208 C C . GLU A 1 280 ? 56.584 -1.508 -104.679 1.00 73.19 280 GLU A C 1
ATOM 2210 O O . GLU A 1 280 ? 56.889 -1.186 -105.827 1.00 73.19 280 GLU A O 1
ATOM 2215 N N . ARG A 1 281 ? 56.358 -2.784 -104.340 1.00 74.12 281 ARG A N 1
ATOM 2216 C CA . ARG A 1 281 ? 56.484 -3.896 -105.300 1.00 74.12 281 ARG A CA 1
ATOM 2217 C C . ARG A 1 281 ? 55.499 -3.792 -106.465 1.00 74.12 281 ARG A C 1
ATOM 2219 O O . ARG A 1 281 ? 55.847 -4.147 -107.586 1.00 74.12 281 ARG A O 1
ATOM 2226 N N . LEU A 1 282 ? 54.276 -3.316 -106.224 1.00 68.75 282 LEU A N 1
ATOM 2227 C CA . LEU A 1 282 ? 53.290 -3.080 -107.286 1.00 68.75 282 LEU A CA 1
ATOM 2228 C C . LEU A 1 282 ? 53.676 -1.893 -108.181 1.00 68.75 282 LEU A C 1
ATOM 2230 O O . LEU A 1 282 ? 53.441 -1.947 -109.386 1.00 68.75 282 LEU A O 1
ATOM 2234 N N . ARG A 1 283 ? 54.297 -0.845 -107.625 1.00 66.88 283 ARG A N 1
ATOM 2235 C CA . ARG A 1 283 ? 54.883 0.261 -108.403 1.00 66.88 283 ARG A CA 1
ATOM 2236 C C . ARG A 1 283 ? 56.058 -0.186 -109.267 1.00 66.88 283 ARG A C 1
ATOM 2238 O O . ARG A 1 283 ? 56.176 0.285 -110.392 1.00 66.88 283 ARG A O 1
ATOM 2245 N N . GLU A 1 284 ? 56.911 -1.070 -108.757 1.00 61.59 284 GLU A N 1
ATOM 2246 C CA . GLU A 1 284 ? 58.018 -1.646 -109.526 1.00 61.59 284 GLU A CA 1
ATOM 2247 C C . GLU A 1 284 ? 57.499 -2.547 -110.658 1.00 61.59 284 GLU A C 1
ATOM 2249 O O . GLU A 1 284 ? 57.922 -2.379 -111.796 1.00 61.59 284 GLU A O 1
ATOM 2254 N N . ALA A 1 285 ? 56.505 -3.402 -110.391 1.00 60.06 285 ALA A N 1
ATOM 2255 C CA . ALA A 1 285 ? 55.885 -4.255 -111.410 1.00 60.06 285 ALA A CA 1
ATOM 2256 C C . ALA A 1 285 ? 55.094 -3.467 -112.477 1.00 60.06 285 ALA A C 1
ATOM 2258 O O . ALA A 1 285 ? 55.041 -3.878 -113.630 1.00 60.06 285 ALA A O 1
ATOM 2259 N N . GLY A 1 286 ? 54.498 -2.323 -112.122 1.00 57.28 286 GLY A N 1
ATOM 2260 C CA . GLY A 1 286 ? 53.791 -1.451 -113.071 1.00 57.28 286 GLY A CA 1
ATOM 2261 C C . GLY A 1 286 ? 54.701 -0.641 -114.005 1.00 57.28 286 GLY A C 1
ATOM 2262 O O . GLY A 1 286 ? 54.209 -0.097 -114.987 1.00 57.28 286 GLY A O 1
ATOM 2263 N N . ASN A 1 287 ? 56.005 -0.566 -113.719 1.00 53.84 287 ASN A N 1
ATOM 2264 C CA . ASN A 1 287 ? 57.000 0.084 -114.580 1.00 53.84 287 ASN A CA 1
ATOM 2265 C C . ASN A 1 287 ? 57.714 -0.902 -115.528 1.00 53.84 287 ASN A C 1
ATOM 2267 O O . ASN A 1 287 ? 58.507 -0.459 -116.354 1.00 53.84 287 ASN A O 1
ATOM 2271 N N . GLU A 1 288 ? 57.454 -2.211 -115.431 1.00 51.88 288 GLU A N 1
ATOM 2272 C CA . GLU A 1 288 ? 58.039 -3.234 -116.320 1.00 51.88 288 GLU A CA 1
ATOM 2273 C C . GLU A 1 288 ? 57.194 -3.517 -117.584 1.00 51.88 288 GLU A C 1
ATOM 2275 O O . GLU A 1 288 ? 57.648 -4.244 -118.462 1.00 51.88 288 GLU A O 1
ATOM 2280 N N . ASP A 1 289 ? 56.007 -2.910 -117.729 1.00 49.62 289 ASP A N 1
ATOM 2281 C CA . ASP A 1 289 ? 55.112 -3.084 -118.893 1.00 49.62 289 ASP A CA 1
ATOM 2282 C C . ASP A 1 289 ? 55.255 -1.980 -119.983 1.00 49.62 289 ASP A C 1
ATOM 2284 O O . ASP A 1 289 ? 54.456 -1.939 -120.922 1.00 49.62 289 ASP A O 1
ATOM 2288 N N . GLU A 1 290 ? 56.255 -1.085 -119.898 1.00 48.12 290 GLU A N 1
ATOM 2289 C CA . GLU A 1 290 ? 56.494 0.009 -120.874 1.00 48.12 290 GLU A CA 1
ATOM 2290 C C . GLU A 1 290 ? 57.747 -0.141 -121.777 1.00 48.12 290 GLU A C 1
ATOM 2292 O O . GLU A 1 290 ? 58.078 0.808 -122.494 1.00 48.12 290 GLU A O 1
ATOM 2297 N N . ASP A 1 291 ? 58.399 -1.310 -121.827 1.00 44.75 291 ASP A N 1
ATOM 2298 C CA . ASP A 1 291 ? 59.503 -1.590 -122.778 1.00 44.75 291 ASP A CA 1
ATOM 2299 C C . ASP A 1 291 ? 59.068 -2.360 -124.047 1.00 44.75 291 ASP A C 1
ATOM 2301 O O . ASP A 1 291 ? 58.431 -3.437 -123.939 1.00 44.75 291 ASP A O 1
#

pLDDT: mean 81.32, std 18.15, range [29.11, 97.88]